Protein 1JDW (pdb70)

Structure (mmCIF, N/CA/C/O backbone):
data_1JDW
#
_entry.id   1JDW
#
_cell.length_a   83.600
_cell.length_b   83.600
_cell.length_c   200.400
_cell.angle_alpha   90.00
_cell.angle_beta   90.00
_cell.angle_gamma   90.00
#
_symmetry.space_group_name_H-M   'P 43 21 2'
#
loop_
_entity.id
_entity.type
_entity.pdbx_description
1 polymer 'L-ARGININE\:GLYCINE AMIDINOTRANSFERASE'
2 non-polymer BETA-MERCAPTOETHANOL
3 water water
#
loop_
_atom_site.group_PDB
_atom_site.id
_atom_site.type_symbol
_atom_site.label_atom_id
_atom_sit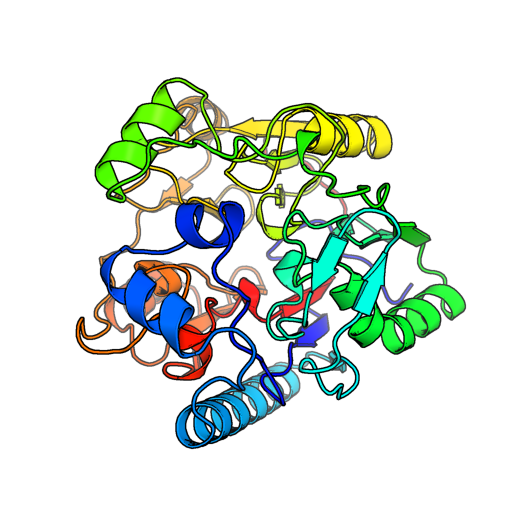e.label_alt_id
_atom_site.label_comp_id
_atom_site.label_asym_id
_atom_site.label_entity_id
_atom_site.label_seq_id
_atom_site.pdbx_PDB_ins_code
_atom_site.Cartn_x
_atom_site.Cartn_y
_atom_site.Cartn_z
_atom_site.occupancy
_atom_site.B_iso_or_equiv
_atom_site.auth_seq_id
_atom_site.auth_comp_id
_atom_site.auth_asym_id
_atom_site.auth_atom_id
_atom_site.pdbx_PDB_model_num
ATOM 1 N N . CYS A 1 64 ? 51.995 40.250 16.269 1.00 48.06 64 CYS A N 1
ATOM 2 C CA . CYS A 1 64 ? 52.372 41.479 15.517 1.00 43.41 64 CYS A CA 1
ATOM 3 C C . CYS A 1 64 ? 52.426 42.591 16.534 1.00 37.01 64 CYS A C 1
ATOM 4 O O . CYS A 1 64 ? 51.481 42.773 17.294 1.00 37.60 64 CYS A O 1
ATOM 7 N N . PRO A 1 65 ? 53.545 43.319 16.595 1.00 31.36 65 PRO A N 1
ATOM 8 C CA . PRO A 1 65 ? 53.650 44.417 17.558 1.00 27.58 65 PRO A CA 1
ATOM 9 C C . PRO A 1 65 ? 52.713 45.572 17.222 1.00 24.80 65 PRO A C 1
ATOM 10 O O . PRO A 1 65 ? 52.362 46.354 18.090 1.00 25.75 65 PRO A O 1
ATOM 14 N N . VAL A 1 66 ? 52.316 45.684 15.960 1.00 22.04 66 VAL A N 1
ATOM 15 C CA . VAL A 1 66 ? 51.442 46.764 15.527 1.00 18.07 66 VAL A CA 1
ATOM 16 C C . VAL A 1 66 ? 50.028 46.258 15.328 1.00 17.10 66 VAL A C 1
ATOM 17 O O . VAL A 1 66 ? 49.797 45.311 14.582 1.00 16.75 66 VAL A O 1
ATOM 22 N N . SER A 1 67 ? 49.085 46.897 16.000 1.00 16.31 67 SER A N 1
ATOM 23 C CA . SER A 1 67 ? 47.687 46.518 15.913 1.00 16.08 67 SER A CA 1
ATOM 24 C C . SER A 1 67 ? 46.843 47.521 16.684 1.00 19.37 67 SER A C 1
ATOM 25 O O . SER A 1 67 ? 46.755 47.452 17.912 1.00 19.70 67 SER A O 1
ATOM 30 N N . SER A 1 68 ? 46.214 48.445 15.975 1.00 15.90 68 SER A N 1
ATOM 31 C CA . SER A 1 68 ? 45.367 49.434 16.612 1.00 16.63 68 SER A CA 1
ATOM 32 C C . SER A 1 68 ? 44.275 49.798 15.625 1.00 16.94 68 SER A C 1
ATOM 33 O O . SER A 1 68 ? 44.575 50.194 14.513 1.00 18.62 68 SER A O 1
ATOM 38 N N . TYR A 1 69 ? 43.015 49.614 16.004 1.00 16.65 69 TYR A N 1
ATOM 39 C CA . TYR A 1 69 ? 41.904 49.927 15.110 1.00 16.52 69 TYR A CA 1
ATOM 40 C C . TYR A 1 69 ? 41.133 51.166 15.492 1.00 18.16 69 TYR A C 1
ATOM 41 O O . TYR A 1 69 ? 40.253 51.602 14.740 1.00 18.40 69 TYR A O 1
ATOM 52 N N . ASN A 1 70 ? 41.418 51.716 16.675 1.00 17.68 70 ASN A N 1
ATOM 53 C CA . ASN A 1 70 ? 40.687 52.885 17.150 1.00 17.34 70 ASN A CA 1
ATOM 54 C C . ASN A 1 70 ? 41.474 53.659 18.199 1.00 16.32 70 ASN A C 1
ATOM 55 O O . ASN A 1 70 ? 42.618 53.327 18.469 1.00 15.89 70 ASN A O 1
ATOM 63 N N . GLU A 1 71 ? 40.850 54.688 18.773 1.00 14.68 71 GLU A N 1
ATOM 64 C CA . GLU A 1 71 ? 41.486 55.562 19.762 1.00 16.13 71 GLU A CA 1
ATOM 65 C C . GLU A 1 71 ? 41.272 55.204 21.245 1.00 17.38 71 GLU A C 1
ATOM 66 O O . GLU A 1 71 ? 41.738 55.941 22.118 1.00 17.83 71 GLU A O 1
ATOM 73 N N . TRP A 1 72 ? 40.632 54.078 21.537 1.00 18.24 72 TRP A N 1
ATOM 74 C CA . TRP A 1 72 ? 40.291 53.777 22.925 1.00 18.42 72 TRP A CA 1
ATOM 75 C C . TRP A 1 72 ? 40.525 52.371 23.486 1.00 20.25 72 TRP A C 1
ATOM 76 O O . TRP A 1 72 ? 40.474 52.200 24.706 1.00 21.77 72 TRP A O 1
ATOM 89 N N . ASP A 1 73 ? 40.707 51.356 22.640 1.00 18.28 73 ASP A N 1
ATOM 90 C CA . ASP A 1 73 ? 40.923 50.002 23.166 1.00 19.37 73 ASP A CA 1
ATOM 91 C C . ASP A 1 73 ? 42.135 49.994 24.109 1.00 19.32 73 ASP A C 1
ATOM 92 O O . ASP A 1 73 ? 43.019 50.839 23.984 1.00 20.32 73 ASP A O 1
ATOM 98 N N . PRO A 1 74 ? 42.200 49.033 25.050 1.00 19.19 74 PRO A N 1
ATOM 99 C CA . PRO A 1 74 ? 43.326 48.971 25.994 1.00 18.02 74 PRO A CA 1
ATOM 100 C C . PRO A 1 74 ? 44.705 49.159 25.343 1.00 17.33 74 PRO A C 1
ATOM 101 O O . PRO A 1 74 ? 45.176 48.304 24.595 1.00 19.22 74 PRO A O 1
ATOM 105 N N . LEU A 1 75 ? 45.355 50.269 25.670 1.00 17.73 75 LEU A N 1
ATOM 106 C CA . LEU A 1 75 ? 46.659 50.631 25.122 1.00 17.35 75 LEU A CA 1
ATOM 107 C C . LEU A 1 75 ? 47.809 49.793 25.659 1.00 21.07 75 LEU A C 1
ATOM 108 O O . LEU A 1 75 ? 47.984 49.656 26.883 1.00 22.42 75 LEU A O 1
ATOM 114 N N . GLU A 1 76 ? 48.612 49.248 24.748 1.00 18.22 76 GLU A N 1
ATOM 115 C CA . GLU A 1 76 ? 49.753 48.430 25.136 1.00 19.06 76 GLU A CA 1
ATOM 116 C C . GLU A 1 76 ? 51.113 48.986 24.745 1.00 19.14 76 GLU A C 1
ATOM 117 O O . GLU A 1 76 ? 52.091 48.781 25.454 1.00 18.57 76 GLU A O 1
ATOM 124 N N . GLU A 1 77 ? 51.190 49.688 23.618 1.00 19.11 77 GLU A N 1
ATOM 125 C CA . GLU A 1 77 ? 52.458 50.256 23.177 1.00 16.47 77 GLU A CA 1
ATOM 126 C C . GLU A 1 77 ? 52.203 51.592 22.504 1.00 15.87 77 GLU A C 1
ATOM 127 O O . GLU A 1 77 ? 51.244 51.743 21.740 1.00 16.16 77 GLU A O 1
ATOM 134 N N . VAL A 1 78 ? 53.079 52.551 22.760 1.00 14.24 78 VAL A N 1
ATOM 135 C CA . VAL A 1 78 ? 52.893 53.872 22.219 1.00 14.92 78 VAL A CA 1
ATOM 136 C C . VAL A 1 78 ? 54.240 54.514 21.908 1.00 15.68 78 VAL A C 1
ATOM 137 O O . VAL A 1 78 ? 55.261 54.115 22.468 1.00 17.08 78 VAL A O 1
ATOM 142 N N . ILE A 1 79 ? 54.255 55.435 20.945 1.00 15.07 79 ILE A N 1
ATOM 143 C CA . ILE A 1 79 ? 55.449 56.192 20.612 1.00 13.27 79 ILE A CA 1
ATOM 144 C C . ILE A 1 79 ? 55.162 57.576 21.190 1.00 14.28 79 ILE A C 1
ATOM 145 O O . ILE A 1 79 ? 54.072 58.123 20.961 1.00 14.79 79 ILE A O 1
ATOM 151 N N . VAL A 1 80 ? 56.120 58.135 21.939 1.00 15.38 80 VAL A N 1
ATOM 152 C CA . VAL A 1 80 ? 55.994 59.477 22.541 1.00 13.03 80 VAL A CA 1
ATOM 153 C C . VAL A 1 80 ? 57.081 60.368 21.946 1.00 11.74 80 VAL A C 1
ATOM 154 O O . VAL A 1 80 ? 58.259 59.983 21.905 1.00 14.83 80 VAL A O 1
ATOM 159 N N . GLY A 1 81 ? 56.675 61.530 21.438 1.00 14.32 81 GLY A N 1
ATOM 160 C CA . GLY A 1 81 ? 57.610 62.451 20.813 1.00 14.26 81 GLY A CA 1
ATOM 161 C C . GLY A 1 81 ? 58.703 63.014 21.698 1.00 17.73 81 GLY A C 1
ATOM 162 O O . GLY A 1 81 ? 58.742 62.780 22.912 1.00 18.92 81 GLY A O 1
ATOM 164 N N . ARG A 1 82 ? 59.603 63.768 21.075 1.00 16.31 82 ARG A N 1
ATOM 165 C CA . ARG A 1 82 ? 60.721 64.402 21.763 1.00 18.24 82 ARG A CA 1
ATOM 166 C C . ARG A 1 82 ? 60.670 65.908 21.535 1.00 20.63 82 ARG A C 1
ATOM 167 O O . ARG A 1 82 ? 60.354 66.365 20.427 1.00 20.43 82 ARG A O 1
ATOM 181 N N . ALA A 1 83 ? 61.033 66.683 22.558 1.00 18.09 83 ALA A N 1
ATOM 182 C CA . ALA A 1 83 ? 61.071 68.129 22.441 1.00 16.40 83 ALA A CA 1
ATOM 183 C C . ALA A 1 83 ? 62.489 68.609 22.098 1.00 17.01 83 ALA A C 1
ATOM 184 O O . ALA A 1 83 ? 62.675 69.755 21.715 1.00 18.37 83 ALA A O 1
ATOM 187 N N . GLU A 1 84 ? 63.487 67.737 22.224 1.00 17.94 84 GLU A N 1
ATOM 188 C CA . GLU A 1 84 ? 64.879 68.121 21.950 1.00 20.73 84 GLU A CA 1
ATOM 189 C C . GLU A 1 84 ? 65.172 68.713 20.569 1.00 23.71 84 GLU A C 1
ATOM 190 O O . GLU A 1 84 ? 64.764 68.158 19.539 1.00 23.03 84 GLU A O 1
ATOM 197 N N . ASN A 1 85 ? 65.956 69.791 20.564 1.00 21.40 85 ASN A N 1
ATOM 198 C CA . ASN A 1 85 ? 66.379 70.473 19.340 1.00 22.16 85 ASN A CA 1
ATOM 199 C C . ASN A 1 85 ? 65.311 70.998 18.399 1.00 22.57 85 ASN A C 1
ATOM 200 O O . ASN A 1 85 ? 65.591 71.268 17.223 1.00 21.88 85 ASN A O 1
ATOM 208 N N . ALA A 1 86 ? 64.099 71.173 18.915 1.00 21.38 86 ALA A N 1
ATOM 209 C CA . ALA A 1 86 ? 63.002 71.705 18.116 1.00 22.43 86 ALA A CA 1
ATOM 210 C C . ALA A 1 86 ? 63.402 73.086 17.592 1.00 23.55 86 ALA A C 1
ATOM 211 O O . ALA A 1 86 ? 63.918 73.907 18.357 1.00 24.29 86 ALA A O 1
ATOM 214 N N . CYS A 1 87 ? 63.217 73.325 16.293 1.00 22.00 87 CYS A N 1
ATOM 215 C CA . CYS A 1 87 ? 63.549 74.614 15.682 1.00 22.23 87 CYS A CA 1
ATOM 216 C C . CYS A 1 87 ? 62.327 75.328 15.197 1.00 20.87 87 CYS A C 1
ATOM 217 O O . CYS A 1 87 ? 61.369 74.703 14.745 1.00 20.55 87 CYS A O 1
ATOM 221 N N . VAL A 1 88 ? 62.356 76.647 15.316 1.00 19.73 88 VAL A N 1
ATOM 222 C CA . VAL A 1 88 ? 61.266 77.477 14.844 1.00 22.22 88 VAL A CA 1
ATOM 223 C C . VAL A 1 88 ? 61.352 77.372 13.305 1.00 24.38 88 VAL A C 1
ATOM 224 O O . VAL A 1 88 ? 62.431 77.525 12.722 1.00 23.51 88 VAL A O 1
ATOM 229 N N . PRO A 1 89 ? 60.236 77.044 12.639 1.00 25.66 89 PRO A N 1
ATOM 230 C CA . PRO A 1 89 ? 60.260 76.929 11.172 1.00 26.48 89 PRO A CA 1
ATOM 231 C C . PRO A 1 89 ? 60.356 78.287 10.472 1.00 27.62 89 PRO A C 1
ATOM 232 O O . PRO A 1 89 ? 59.908 79.307 11.013 1.00 27.59 89 PRO A O 1
ATOM 236 N N . PRO A 1 90 ? 60.971 78.329 9.273 1.00 27.02 90 PRO A N 1
ATOM 237 C CA . PRO A 1 90 ? 61.049 79.624 8.598 1.00 26.55 90 PRO A CA 1
ATOM 238 C C . PRO A 1 90 ? 59.609 80.107 8.394 1.00 27.18 90 PRO A C 1
ATOM 239 O O . PRO A 1 90 ? 58.684 79.293 8.258 1.00 25.42 90 PRO A O 1
ATOM 243 N N . PHE A 1 91 ? 59.407 81.420 8.435 1.00 27.91 91 PHE A N 1
ATOM 244 C CA . PHE A 1 91 ? 58.073 81.970 8.271 1.00 29.20 91 PHE A CA 1
ATOM 245 C C . PHE A 1 91 ? 57.616 82.038 6.812 1.00 30.33 91 PHE A C 1
ATOM 246 O O . PHE A 1 91 ? 57.655 83.092 6.167 1.00 32.34 91 PHE A O 1
ATOM 255 N N . THR A 1 92 ? 57.191 80.895 6.293 1.00 29.25 92 THR A N 1
ATOM 256 C CA . THR A 1 92 ? 56.707 80.802 4.927 1.00 26.43 92 THR A CA 1
ATOM 257 C C . THR A 1 92 ? 55.179 80.832 4.947 1.00 24.81 92 THR A C 1
ATOM 258 O O . THR A 1 92 ? 54.567 80.710 6.014 1.00 25.17 92 THR A O 1
ATOM 264 N N . ILE A 1 93 ? 54.570 80.946 3.770 1.00 24.55 93 ILE A N 1
ATOM 265 C CA . ILE A 1 93 ? 53.115 81.027 3.631 1.00 24.72 93 ILE A CA 1
ATOM 266 C C . ILE A 1 93 ? 52.311 79.948 4.381 1.00 24.71 93 ILE A C 1
ATOM 267 O O . ILE A 1 93 ? 51.331 80.277 5.062 1.00 23.14 93 ILE A O 1
ATOM 273 N N . GLU A 1 94 ? 52.723 78.679 4.291 1.00 23.01 94 GLU A N 1
ATOM 274 C CA . GLU A 1 94 ? 51.988 77.612 4.983 1.00 23.62 94 GLU A CA 1
ATOM 275 C C . GLU A 1 94 ? 52.098 77.691 6.530 1.00 22.59 94 GLU A C 1
ATOM 276 O O . GLU A 1 94 ? 51.186 77.289 7.238 1.00 22.53 94 GLU A O 1
ATOM 283 N N . VAL A 1 95 ? 53.198 78.236 7.043 1.00 24.71 95 VAL A N 1
ATOM 284 C CA . VAL A 1 95 ? 53.365 78.400 8.487 1.00 24.23 95 VAL A CA 1
ATOM 285 C C . VAL A 1 95 ? 52.424 79.526 8.922 1.00 25.62 95 VAL A C 1
ATOM 286 O O . VAL A 1 95 ? 51.637 79.363 9.844 1.00 24.58 95 VAL A O 1
ATOM 291 N N . LYS A 1 96 ? 52.454 80.638 8.196 1.00 25.83 96 LYS A N 1
ATOM 292 C CA . LYS A 1 96 ? 51.582 81.766 8.493 1.00 28.21 96 LYS A CA 1
ATOM 293 C C . LYS A 1 96 ? 50.090 81.387 8.524 1.00 27.48 96 LYS A C 1
ATOM 294 O O . LYS A 1 96 ? 49.326 81.865 9.362 1.00 27.12 96 LYS A O 1
ATOM 304 N N . ALA A 1 97 ? 49.675 80.512 7.618 1.00 26.53 97 ALA A N 1
ATOM 305 C CA . ALA A 1 97 ? 48.283 80.090 7.562 1.00 26.02 97 ALA A CA 1
ATOM 306 C C . ALA A 1 97 ? 47.888 79.113 8.663 1.00 26.75 97 ALA A C 1
ATOM 307 O O . ALA A 1 97 ? 46.706 78.803 8.820 1.00 28.20 97 ALA A O 1
ATOM 310 N N . ASN A 1 98 ? 48.863 78.597 9.403 1.00 27.68 98 ASN A N 1
ATOM 311 C CA . ASN A 1 98 ? 48.566 77.637 10.462 1.00 30.01 98 ASN A CA 1
ATOM 312 C C . ASN A 1 98 ? 48.913 78.134 11.866 1.00 32.71 98 ASN A C 1
ATOM 313 O O . ASN A 1 98 ? 49.022 77.328 12.797 1.00 32.87 98 ASN A O 1
ATOM 321 N N . THR A 1 99 ? 49.077 79.449 12.018 1.00 34.23 99 THR A N 1
ATOM 322 C CA . THR A 1 99 ? 49.429 80.054 13.306 1.00 35.26 99 THR A CA 1
ATOM 323 C C . THR A 1 99 ? 48.684 81.377 13.578 1.00 38.59 99 THR A C 1
ATOM 324 O O . THR A 1 99 ? 48.307 82.097 12.636 1.00 38.13 99 THR A O 1
ATOM 330 N N . TYR A 1 100 ? 48.474 81.690 14.860 1.00 39.62 100 TYR A N 1
ATOM 331 C CA . TYR A 1 100 ? 47.813 82.935 15.255 1.00 40.47 100 TYR A CA 1
ATOM 332 C C . TYR A 1 100 ? 48.740 84.126 15.055 1.00 39.12 100 TYR A C 1
ATOM 333 O O . TYR A 1 100 ? 49.919 84.064 15.393 1.00 37.22 100 TYR A O 1
ATOM 344 N N . GLU A 1 101 ? 48.176 85.221 14.552 1.00 39.08 101 GLU A N 1
ATOM 345 C CA . GLU A 1 101 ? 48.909 86.458 14.265 1.00 41.41 101 GLU A CA 1
ATOM 346 C C . GLU A 1 101 ? 49.785 86.944 15.406 1.00 40.08 101 GLU A C 1
ATOM 347 O O . GLU A 1 101 ? 50.824 87.560 15.186 1.00 40.17 101 GLU A O 1
ATOM 354 N N . LYS A 1 102 ? 49.338 86.696 16.626 1.00 40.19 102 LYS A N 1
ATOM 355 C CA . LYS A 1 102 ? 50.076 87.100 17.813 1.00 40.87 102 LYS A CA 1
ATOM 356 C C . LYS A 1 102 ? 51.517 86.590 17.737 1.00 39.22 102 LYS A C 1
ATOM 357 O O . LYS A 1 102 ? 52.451 87.252 18.201 1.00 38.92 102 LYS A O 1
ATOM 367 N N . TYR A 1 103 ? 51.694 85.437 17.096 1.00 37.32 103 TYR A N 1
ATOM 368 C CA . TYR A 1 103 ? 53.015 84.826 16.991 1.00 36.44 103 TYR A CA 1
ATOM 369 C C . TYR A 1 103 ? 53.759 85.024 15.689 1.00 35.09 103 TYR A C 1
ATOM 370 O O . TYR A 1 103 ? 54.927 84.646 15.600 1.00 35.82 103 TYR A O 1
ATOM 381 N N . TRP A 1 104 ? 53.117 85.631 14.695 1.00 34.22 104 TRP A N 1
ATOM 382 C CA . TRP A 1 104 ? 53.770 85.844 13.407 1.00 34.43 104 TRP A CA 1
ATOM 383 C C . TRP A 1 104 ? 55.116 86.556 13.537 1.00 35.47 104 TRP A C 1
ATOM 384 O O . TRP A 1 104 ? 56.093 86.156 12.903 1.00 37.28 104 TRP A O 1
ATOM 397 N N . PRO A 1 105 ? 55.208 87.593 14.386 1.00 37.12 105 PRO A N 1
ATOM 398 C CA . PRO A 1 105 ? 56.515 88.248 14.503 1.00 37.18 105 PRO A CA 1
ATOM 399 C C . PRO A 1 105 ? 57.583 87.356 15.158 1.00 36.71 105 PRO A C 1
ATOM 400 O O . PRO A 1 105 ? 58.779 87.504 14.885 1.00 35.76 105 PRO A O 1
ATOM 404 N N . PHE A 1 106 ? 57.153 86.414 15.996 1.00 36.53 106 PHE A N 1
ATOM 405 C CA . PHE A 1 106 ? 58.083 85.485 16.651 1.00 35.64 106 PHE A CA 1
ATOM 406 C C . PHE A 1 106 ? 58.712 84.589 15.586 1.00 33.58 106 PHE A C 1
ATOM 407 O O . PHE A 1 106 ? 59.911 84.327 15.601 1.00 33.07 106 PHE A O 1
ATOM 416 N N . TYR A 1 107 ? 57.880 84.112 14.670 1.00 32.22 107 TYR A N 1
ATOM 417 C CA . TYR A 1 107 ? 58.348 83.245 13.607 1.00 32.32 107 TYR A CA 1
ATOM 418 C C . TYR A 1 107 ? 59.233 84.039 12.683 1.00 32.79 107 TYR A C 1
ATOM 419 O O . TYR A 1 107 ? 60.292 83.566 12.268 1.00 31.31 107 TYR A O 1
ATOM 430 N N . GLN A 1 108 ? 58.817 85.275 12.425 1.00 36.51 108 GLN A N 1
ATOM 431 C CA . GLN A 1 108 ? 59.555 86.196 11.563 1.00 42.01 108 GLN A CA 1
ATOM 432 C C . GLN A 1 108 ? 60.967 86.416 12.084 1.00 43.88 108 GLN A C 1
ATOM 433 O O . GLN A 1 108 ? 61.927 86.453 11.311 1.00 45.19 108 GLN A O 1
ATOM 442 N N . LYS A 1 109 ? 61.094 86.527 13.400 1.00 43.89 109 LYS A N 1
ATOM 443 C CA . LYS A 1 109 ? 62.389 86.768 14.005 1.00 44.95 109 LYS A CA 1
ATOM 444 C C . LYS A 1 109 ? 63.187 85.521 14.347 1.00 41.84 109 LYS A C 1
ATOM 445 O O . LYS A 1 109 ? 64.384 85.448 14.065 1.00 41.32 109 LYS A O 1
ATOM 455 N N . GLN A 1 110 ? 62.528 84.553 14.971 1.00 38.30 110 GLN A N 1
ATOM 456 C CA . GLN A 1 110 ? 63.183 83.328 15.400 1.00 36.55 110 GLN A CA 1
ATOM 457 C C . GLN A 1 110 ? 63.306 82.212 14.371 1.00 34.19 110 GLN A C 1
ATOM 458 O O . GLN A 1 110 ? 63.937 81.188 14.653 1.00 32.44 110 GLN A O 1
ATOM 467 N N . GLY A 1 111 ? 62.739 82.416 13.184 1.00 31.74 111 GLY A N 1
ATOM 468 C CA . GLY A 1 111 ? 62.794 81.400 12.146 1.00 29.12 111 GLY A CA 1
ATOM 469 C C . GLY A 1 111 ? 64.167 80.794 11.940 1.00 27.47 111 GLY A C 1
ATOM 470 O O . GLY A 1 111 ? 65.143 81.515 11.758 1.00 29.72 111 GLY A O 1
ATOM 472 N N . GLY A 1 112 ? 64.259 79.474 12.016 1.00 26.20 112 GLY A N 1
ATOM 473 C CA . GLY A 1 112 ? 65.538 78.820 11.825 1.00 27.39 112 GLY A CA 1
ATOM 474 C C . GLY A 1 112 ? 66.354 78.627 13.090 1.00 30.38 112 GLY A C 1
ATOM 475 O O . GLY A 1 112 ? 67.360 77.916 13.064 1.00 31.05 112 GLY A O 1
ATOM 477 N N . HIS A 1 113 ? 65.953 79.259 14.191 1.00 31.01 113 HIS A N 1
ATOM 478 C CA . HIS A 1 113 ? 66.670 79.118 15.464 1.00 32.09 113 HIS A CA 1
ATOM 479 C C . HIS A 1 113 ? 65.917 78.118 16.319 1.00 28.23 113 HIS A C 1
ATOM 480 O O . HIS A 1 113 ? 64.765 77.812 16.028 1.00 28.27 113 HIS A O 1
ATOM 490 N N . TYR A 1 114 ? 66.541 77.657 17.400 1.00 26.12 114 TYR A N 1
ATOM 491 C CA . TYR A 1 114 ? 65.886 76.722 18.318 1.00 24.89 114 TYR A CA 1
ATOM 492 C C . TYR A 1 114 ? 64.807 77.447 19.093 1.00 24.05 114 TYR A C 1
ATOM 493 O O . TYR A 1 114 ? 64.920 78.652 19.324 1.00 24.75 114 TYR A O 1
ATOM 504 N N . PHE A 1 115 ? 63.748 76.728 19.460 1.00 23.31 115 PHE A N 1
ATOM 505 C CA . PHE A 1 115 ? 62.704 77.317 20.289 1.00 24.88 115 PHE A CA 1
ATOM 506 C C . PHE A 1 115 ? 63.447 77.653 21.600 1.00 25.93 115 PHE A C 1
ATOM 507 O O . PHE A 1 115 ? 64.495 77.059 21.893 1.00 24.62 115 PHE A O 1
ATOM 516 N N . PRO A 1 116 ? 62.928 78.602 22.398 1.00 27.37 116 PRO A N 1
ATOM 517 C CA . PRO A 1 116 ? 63.582 78.987 23.658 1.00 28.45 116 PRO A CA 1
ATOM 518 C C . PRO A 1 116 ? 64.080 77.776 24.451 1.00 28.91 116 PRO A C 1
ATOM 519 O O . PRO A 1 116 ? 63.286 76.955 24.917 1.00 29.22 116 PRO A O 1
ATOM 523 N N . LYS A 1 117 ? 65.393 77.669 24.622 1.00 30.57 117 LYS A N 1
ATOM 524 C CA . LYS A 1 117 ? 65.949 76.515 25.324 1.00 33.64 117 LYS A CA 1
ATOM 525 C C . LYS A 1 117 ? 65.509 76.274 26.765 1.00 32.71 117 LYS A C 1
ATOM 526 O O . LYS A 1 117 ? 65.399 75.120 27.191 1.00 29.89 117 LYS A O 1
ATOM 536 N N . ASP A 1 118 ? 65.204 77.348 27.491 1.00 32.52 118 ASP A N 1
ATOM 537 C CA . ASP A 1 118 ? 64.730 77.224 28.871 1.00 34.55 118 ASP A CA 1
ATOM 538 C C . ASP A 1 118 ? 63.336 76.593 28.837 1.00 31.25 118 ASP A C 1
ATOM 539 O O . ASP A 1 118 ? 62.993 75.754 29.665 1.00 30.45 118 ASP A O 1
ATOM 545 N N . HIS A 1 119 ? 62.554 76.960 27.831 1.00 28.47 119 HIS A N 1
ATOM 546 C CA . HIS A 1 119 ? 61.220 76.408 27.689 1.00 27.52 119 HIS A CA 1
ATOM 547 C C . HIS A 1 119 ? 61.304 74.935 27.292 1.00 26.09 119 HIS A C 1
ATOM 548 O O . HIS A 1 119 ? 60.555 74.107 27.811 1.00 26.37 119 HIS A O 1
ATOM 558 N N . LEU A 1 120 ? 62.221 74.604 26.380 1.00 25.48 120 LEU A N 1
ATOM 559 C CA . LEU A 1 120 ? 62.379 73.223 25.919 1.00 23.52 120 LEU A CA 1
ATOM 560 C C . LEU A 1 120 ? 62.767 72.297 27.039 1.00 20.88 120 LEU A C 1
ATOM 561 O O . LEU A 1 120 ? 62.305 71.172 27.116 1.00 21.52 120 LEU A O 1
ATOM 567 N N . LYS A 1 121 ? 63.616 72.787 27.921 1.00 21.53 121 LYS A N 1
ATOM 568 C CA . LYS A 1 121 ? 64.081 71.999 29.051 1.00 23.40 121 LYS A CA 1
ATOM 569 C C . LYS A 1 121 ? 62.910 71.581 29.947 1.00 20.77 121 LYS A C 1
ATOM 570 O O . LYS A 1 121 ? 62.855 70.447 30.423 1.00 19.77 121 LYS A O 1
ATOM 580 N N . LYS A 1 122 ? 61.968 72.497 30.157 1.00 19.80 122 LYS A N 1
ATOM 581 C CA . LYS A 1 122 ? 60.789 72.219 30.971 1.00 20.30 122 LYS A CA 1
ATOM 582 C C . LYS A 1 122 ? 59.895 71.177 30.288 1.00 21.46 122 LYS A C 1
ATOM 583 O O . LYS A 1 122 ? 59.377 70.253 30.940 1.00 20.96 122 LYS A O 1
ATOM 593 N N . ALA A 1 123 ? 59.719 71.326 28.972 1.00 21.50 123 ALA A N 1
ATOM 594 C CA . ALA A 1 123 ? 58.920 70.387 28.176 1.00 17.71 123 ALA A CA 1
ATOM 595 C C . ALA A 1 123 ? 59.552 68.999 28.252 1.00 15.25 123 ALA A C 1
ATOM 596 O O . ALA A 1 123 ? 58.856 68.008 28.472 1.00 18.38 123 ALA A O 1
ATOM 599 N N . VAL A 1 124 ? 60.877 68.925 28.125 1.00 16.09 124 VAL A N 1
ATOM 600 C CA . VAL A 1 124 ? 61.592 67.648 28.218 1.00 15.97 124 VAL A CA 1
ATOM 601 C C . VAL A 1 124 ? 61.244 66.964 29.542 1.00 16.62 124 VAL A C 1
ATOM 602 O O . VAL A 1 124 ? 60.894 65.779 29.579 1.00 16.87 124 VAL A O 1
ATOM 607 N N . ALA A 1 125 ? 61.329 67.719 30.632 1.00 17.93 125 ALA A N 1
ATOM 608 C CA . ALA A 1 125 ? 61.025 67.178 31.956 1.00 16.64 125 ALA A CA 1
ATOM 609 C C . ALA A 1 125 ? 59.576 66.671 32.052 1.00 15.80 125 ALA A C 1
ATOM 610 O O . ALA A 1 125 ? 59.334 65.571 32.571 1.00 15.23 125 ALA A O 1
ATOM 613 N N . GLU A 1 126 ? 58.621 67.460 31.551 1.00 16.73 126 GLU A N 1
ATOM 614 C CA . GLU A 1 126 ? 57.202 67.076 31.576 1.00 17.01 126 GLU A CA 1
ATOM 615 C C . GLU A 1 126 ? 56.929 65.797 30.803 1.00 17.56 126 GLU A C 1
ATOM 616 O O . GLU A 1 126 ? 56.203 64.899 31.277 1.00 16.55 126 GLU A O 1
ATOM 623 N N . ILE A 1 127 ? 57.540 65.687 29.624 1.00 18.35 127 ILE A N 1
ATOM 624 C CA . ILE A 1 127 ? 57.368 64.493 28.790 1.00 16.96 127 ILE A CA 1
ATOM 625 C C . ILE A 1 127 ? 58.024 63.249 29.408 1.00 13.78 127 ILE A C 1
ATOM 626 O O . ILE A 1 127 ? 57.466 62.150 29.346 1.00 13.53 127 ILE A O 1
ATOM 632 N N . GLU A 1 128 ? 59.179 63.409 30.055 1.00 16.99 128 GLU A N 1
ATOM 633 C CA . GLU A 1 128 ? 59.815 62.250 30.702 1.00 17.53 128 GLU A CA 1
ATOM 634 C C . GLU A 1 128 ? 58.895 61.699 31.796 1.00 17.36 128 GLU A C 1
ATOM 635 O O . GLU A 1 128 ? 58.780 60.484 31.971 1.00 17.80 128 GLU A O 1
ATOM 642 N N . GLU A 1 129 ? 58.232 62.600 32.522 1.00 19.53 129 GLU A N 1
ATOM 643 C CA . GLU A 1 129 ? 57.303 62.202 33.581 1.00 18.82 129 GLU A CA 1
ATOM 644 C C . GLU A 1 129 ? 56.085 61.503 32.976 1.00 19.10 129 GLU A C 1
ATOM 645 O O . GLU A 1 129 ? 55.602 60.502 33.508 1.00 18.46 129 GLU A O 1
ATOM 652 N N . MET A 1 130 ? 55.588 62.039 31.861 1.00 19.31 130 MET A N 1
ATOM 653 C CA . MET A 1 130 ? 54.459 61.423 31.158 1.00 17.11 130 MET A CA 1
ATOM 654 C C . MET A 1 130 ? 54.838 59.990 30.790 1.00 15.49 130 MET A C 1
ATOM 655 O O . MET A 1 130 ? 54.045 59.071 30.962 1.00 17.02 130 MET A O 1
ATOM 661 N N . CYS A 1 131 ? 56.064 59.788 30.307 1.00 16.50 131 CYS A N 1
ATOM 662 C CA . CYS A 1 131 ? 56.506 58.440 29.951 1.00 17.42 131 CYS A CA 1
ATOM 663 C C . CYS A 1 131 ? 56.572 57.526 31.174 1.00 18.61 131 CYS A C 1
ATOM 664 O O . CYS A 1 131 ? 56.205 56.352 31.099 1.00 16.58 131 CYS A O 1
ATOM 668 N N . ASN A 1 132 ? 57.051 58.055 32.301 1.00 20.68 132 ASN A N 1
ATOM 669 C CA . ASN A 1 132 ? 57.103 57.258 33.535 1.00 20.38 132 ASN A CA 1
ATOM 670 C C . ASN A 1 132 ? 55.684 56.792 33.890 1.00 17.82 132 ASN A C 1
ATOM 671 O O . ASN A 1 132 ? 55.449 55.610 34.156 1.00 20.42 132 ASN A O 1
ATOM 679 N N . ILE A 1 133 ? 54.726 57.713 33.833 1.00 17.98 133 ILE A N 1
ATOM 680 C CA . ILE A 1 133 ? 53.337 57.389 34.134 1.00 18.33 133 ILE A CA 1
ATOM 681 C C . ILE A 1 133 ? 52.791 56.328 33.180 1.00 20.37 133 ILE A C 1
ATOM 682 O O . ILE A 1 133 ? 52.151 55.369 33.614 1.00 19.30 133 ILE A O 1
ATOM 688 N N . LEU A 1 134 ? 53.091 56.463 31.888 1.00 20.47 134 LEU A N 1
ATOM 689 C CA . LEU A 1 134 ? 52.637 55.485 30.907 1.00 19.00 134 LEU A CA 1
ATOM 690 C C . LEU A 1 134 ? 53.182 54.116 31.257 1.00 18.82 134 LEU A C 1
ATOM 691 O O . LEU A 1 134 ? 52.470 53.112 31.212 1.00 19.24 134 LEU A O 1
ATOM 697 N N . LYS A 1 135 ? 54.448 54.074 31.630 1.00 21.61 135 LYS A N 1
ATOM 698 C CA . LYS A 1 135 ? 55.068 52.809 31.999 1.00 26.89 135 LYS A CA 1
ATOM 699 C C . LYS A 1 135 ? 54.384 52.244 33.229 1.00 26.99 135 LYS A C 1
ATOM 700 O O . LYS A 1 135 ? 54.116 51.051 33.299 1.00 27.38 135 LYS A O 1
ATOM 710 N N . THR A 1 136 ? 54.016 53.118 34.156 1.00 27.55 136 THR A N 1
ATOM 711 C CA . THR A 1 136 ? 53.309 52.695 35.365 1.00 29.52 136 THR A CA 1
ATOM 712 C C . THR A 1 136 ? 51.938 52.131 35.007 1.00 29.14 136 THR A C 1
ATOM 713 O O . THR A 1 136 ? 51.459 51.192 35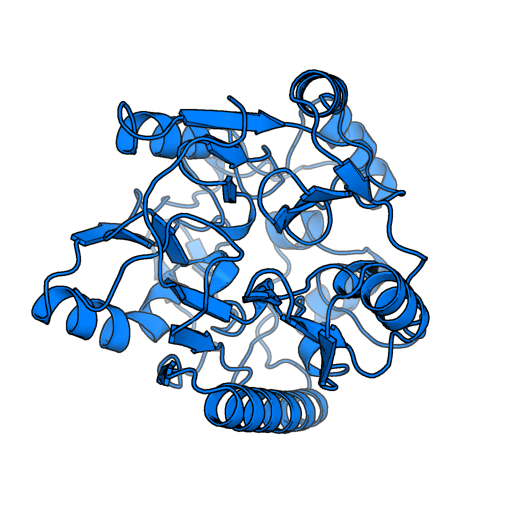.639 1.00 30.65 136 THR A O 1
ATOM 719 N N . GLU A 1 137 ? 51.307 52.704 33.989 1.00 27.82 137 GLU A N 1
ATOM 720 C CA . GLU A 1 137 ? 50.007 52.237 33.549 1.00 26.42 137 GLU A CA 1
ATOM 721 C C . GLU A 1 137 ? 50.099 51.011 32.643 1.00 27.37 137 GLU A C 1
ATOM 722 O O . GLU A 1 137 ? 49.117 50.652 31.999 1.00 28.66 137 GLU A O 1
ATOM 729 N N . GLY A 1 138 ? 51.274 50.381 32.594 1.00 27.21 138 GLY A N 1
ATOM 730 C CA . GLY A 1 138 ? 51.480 49.181 31.785 1.00 29.43 138 GLY A CA 1
ATOM 731 C C . GLY A 1 138 ? 51.683 49.332 30.274 1.00 27.58 138 GLY A C 1
ATOM 732 O O . GLY A 1 138 ? 51.517 48.370 29.520 1.00 27.99 138 GLY A O 1
ATOM 734 N N . VAL A 1 139 ? 52.092 50.516 29.838 1.00 25.67 139 VAL A N 1
ATOM 735 C CA . VAL A 1 139 ? 52.289 50.777 28.426 1.00 22.21 139 VAL A CA 1
ATOM 736 C C . VAL A 1 139 ? 53.766 50.800 28.060 1.00 22.64 139 VAL A C 1
ATOM 737 O O . VAL A 1 139 ? 54.564 51.427 28.760 1.00 22.94 139 VAL A O 1
ATOM 742 N N . THR A 1 140 ? 54.127 50.105 26.978 1.00 20.55 140 THR A N 1
ATOM 743 C CA . THR A 1 140 ? 55.504 50.091 26.480 1.00 19.74 140 THR A CA 1
ATOM 744 C C . THR A 1 140 ? 55.703 51.410 25.731 1.00 19.12 140 THR A C 1
ATOM 745 O O . THR A 1 140 ? 54.900 51.759 24.873 1.00 19.38 140 THR A O 1
ATOM 751 N N . VAL A 1 141 ? 56.762 52.141 26.046 1.00 17.94 141 VAL A N 1
ATOM 752 C CA . VAL A 1 141 ? 57.011 53.420 25.396 1.00 17.98 141 VAL A CA 1
ATOM 753 C C . VAL A 1 141 ? 58.240 53.385 24.474 1.00 18.72 141 VAL A C 1
ATOM 754 O O . VAL A 1 141 ? 59.287 52.883 24.868 1.00 19.37 141 VAL A O 1
ATOM 759 N N . ARG A 1 142 ? 58.101 53.880 23.241 1.00 17.94 142 ARG A N 1
ATOM 760 C CA . ARG A 1 142 ? 59.231 53.959 22.309 1.00 17.90 142 ARG A CA 1
ATOM 761 C C . ARG A 1 142 ? 59.383 55.449 22.063 1.00 16.73 142 ARG A C 1
ATOM 762 O O . ARG A 1 142 ? 58.398 56.180 22.122 1.00 17.35 142 ARG A O 1
ATOM 776 N N . ARG A 1 143 ? 60.597 55.915 21.796 1.00 15.69 143 ARG A N 1
ATOM 777 C CA . ARG A 1 143 ? 60.814 57.337 21.541 1.00 15.59 143 ARG A CA 1
ATOM 778 C C . ARG A 1 143 ? 61.591 57.484 20.232 1.00 16.21 143 ARG A C 1
ATOM 779 O O . ARG A 1 143 ? 62.387 56.607 19.876 1.00 16.45 143 ARG A O 1
ATOM 793 N N . PRO A 1 144 ? 61.369 58.585 19.498 1.00 15.92 144 PRO A N 1
ATOM 794 C CA . PRO A 1 144 ? 62.110 58.771 18.247 1.00 17.82 144 PRO A CA 1
ATOM 795 C C . PRO A 1 144 ? 63.581 59.027 18.561 1.00 20.00 144 PRO A C 1
ATOM 796 O O . PRO A 1 144 ? 63.951 59.258 19.722 1.00 19.09 144 PRO A O 1
ATOM 800 N N . ASP A 1 145 ? 64.425 58.965 17.540 1.00 18.34 145 ASP A N 1
ATOM 801 C CA . ASP A 1 145 ? 65.848 59.206 17.723 1.00 18.80 145 ASP A CA 1
ATOM 802 C C . ASP A 1 145 ? 66.080 60.689 17.870 1.00 18.53 145 ASP A C 1
ATOM 803 O O . ASP A 1 145 ? 65.367 61.489 17.268 1.00 19.39 145 ASP A O 1
ATOM 809 N N . PRO A 1 146 ? 67.061 61.083 18.697 1.00 22.03 146 PRO A N 1
ATOM 810 C CA . PRO A 1 146 ? 67.419 62.488 18.936 1.00 24.74 146 PRO A CA 1
ATOM 811 C C . PRO A 1 146 ? 68.090 62.983 17.649 1.00 25.00 146 PRO A C 1
ATOM 812 O O . PRO A 1 146 ? 69.038 62.360 17.156 1.00 26.70 146 PRO A O 1
ATOM 816 N N . ILE A 1 147 ? 67.639 64.119 17.141 1.00 24.08 147 ILE A N 1
ATOM 817 C CA . ILE A 1 147 ? 68.164 64.653 15.893 1.00 23.75 147 ILE A CA 1
ATOM 818 C C . ILE A 1 147 ? 68.238 66.163 15.989 1.00 21.85 147 ILE A C 1
ATOM 819 O O . ILE A 1 147 ? 67.398 66.772 16.646 1.00 22.59 147 ILE A O 1
ATOM 825 N N . ASP A 1 148 ? 69.259 66.767 15.383 1.00 20.44 148 ASP A N 1
ATOM 826 C CA . ASP A 1 148 ? 69.352 68.221 15.365 1.00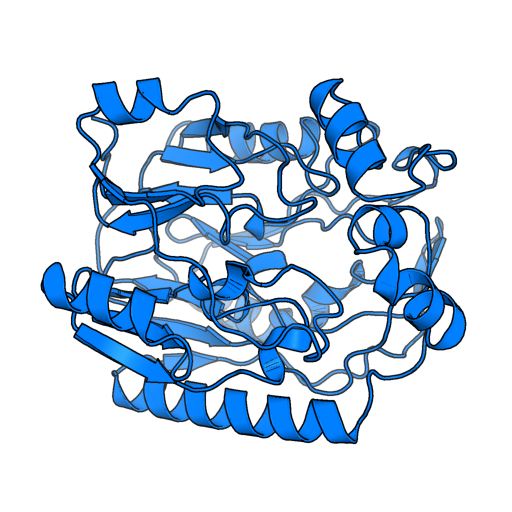 21.17 148 ASP A CA 1
ATOM 827 C C . ASP A 1 148 ? 68.490 68.728 14.196 1.00 22.62 148 ASP A C 1
ATOM 828 O O . ASP A 1 148 ? 68.853 68.587 13.027 1.00 24.10 148 ASP A O 1
ATOM 834 N N . TRP A 1 149 ? 67.374 69.365 14.520 1.00 21.15 149 TRP A N 1
ATOM 835 C CA . TRP A 1 149 ? 66.458 69.865 13.507 1.00 18.59 149 TRP A CA 1
ATOM 836 C C . TRP A 1 149 ? 66.889 71.137 12.821 1.00 19.74 149 TRP A C 1
ATOM 837 O O . TRP A 1 149 ? 66.221 71.586 11.878 1.00 21.10 149 TRP A O 1
ATOM 850 N N . SER A 1 150 ? 68.011 71.710 13.254 1.00 18.24 150 SER A N 1
ATOM 851 C CA . SER A 1 150 ? 68.476 72.955 12.662 1.00 18.99 150 SER A CA 1
ATOM 852 C C . SER A 1 150 ? 69.175 72.775 11.304 1.00 20.82 150 SER A C 1
ATOM 853 O O . SER A 1 150 ? 69.388 73.754 10.596 1.00 21.40 150 SER A O 1
ATOM 858 N N . LEU A 1 151 ? 69.546 71.540 10.965 1.00 21.41 151 LEU A N 1
ATOM 859 C CA . LEU A 1 151 ? 70.211 71.241 9.701 1.00 23.10 151 LEU A CA 1
ATOM 860 C C . LEU A 1 151 ? 69.389 71.757 8.531 1.00 23.42 151 LEU A C 1
ATOM 861 O O . LEU A 1 151 ? 68.171 71.564 8.482 1.00 22.50 151 LEU A O 1
ATOM 867 N N . LYS A 1 152 ? 70.067 72.422 7.603 1.00 23.36 152 LYS A N 1
ATOM 868 C CA . LYS A 1 152 ? 69.428 72.975 6.424 1.00 24.93 152 LYS A CA 1
ATOM 869 C C . LYS A 1 152 ? 69.567 71.977 5.288 1.00 23.90 152 LYS A C 1
ATOM 870 O O . LYS A 1 152 ? 70.663 71.519 4.988 1.00 26.74 152 LYS A O 1
ATOM 880 N N . TYR A 1 153 ? 68.442 71.571 4.722 1.00 22.15 153 TYR A N 1
ATOM 881 C CA . TYR A 1 153 ? 68.452 70.627 3.615 1.00 19.20 153 TYR A CA 1
ATOM 882 C C . TYR A 1 153 ? 67.951 71.322 2.357 1.00 19.17 153 TYR A C 1
ATOM 883 O O . TYR A 1 153 ? 67.300 72.373 2.417 1.00 18.40 153 TYR A O 1
ATOM 894 N N . LYS A 1 154 ? 68.185 70.682 1.222 1.00 18.70 154 LYS A N 1
ATOM 895 C CA . LYS A 1 154 ? 67.808 71.264 -0.046 1.00 20.46 154 LYS A CA 1
ATOM 896 C C . LYS A 1 154 ? 67.332 70.210 -1.029 1.00 18.75 154 LYS A C 1
ATOM 897 O O . LYS A 1 154 ? 68.065 69.274 -1.338 1.00 20.33 154 LYS A O 1
ATOM 907 N N . THR A 1 155 ? 66.086 70.309 -1.461 1.00 17.96 155 THR A N 1
ATOM 908 C CA . THR A 1 155 ? 65.590 69.375 -2.461 1.00 18.93 155 THR A CA 1
ATOM 909 C C . THR A 1 155 ? 65.659 70.151 -3.784 1.00 20.41 155 THR A C 1
ATOM 910 O O . THR A 1 155 ? 66.027 71.329 -3.806 1.00 18.58 155 THR A O 1
ATOM 916 N N . PRO A 1 156 ? 65.350 69.495 -4.912 1.00 20.80 156 PRO A N 1
ATOM 917 C CA . PRO A 1 156 ? 65.420 70.268 -6.152 1.00 21.02 156 PRO A CA 1
ATOM 918 C C . PRO A 1 156 ? 64.315 71.319 -6.206 1.00 21.66 156 PRO A C 1
ATOM 919 O O . PRO A 1 156 ? 64.316 72.159 -7.096 1.00 24.09 156 PRO A O 1
ATOM 923 N N . ASP A 1 157 ? 63.382 71.289 -5.257 1.00 20.20 157 ASP A N 1
ATOM 924 C CA . ASP A 1 157 ? 62.274 72.239 -5.266 1.00 20.29 157 ASP A CA 1
ATOM 925 C C . ASP A 1 157 ? 62.318 73.369 -4.242 1.00 21.19 157 ASP A C 1
ATOM 926 O O . ASP A 1 157 ? 61.653 74.394 -4.424 1.00 21.41 157 ASP A O 1
ATOM 932 N N . PHE A 1 158 ? 63.060 73.174 -3.154 1.00 20.10 158 PHE A N 1
ATOM 933 C CA . PHE A 1 158 ? 63.128 74.178 -2.098 1.00 19.21 158 PHE A CA 1
ATOM 934 C C . PHE A 1 158 ? 64.230 73.835 -1.117 1.00 19.96 158 PHE A C 1
ATOM 935 O O . PHE A 1 158 ? 64.767 72.718 -1.098 1.00 19.59 158 PHE A O 1
ATOM 944 N N . GLU A 1 159 ? 64.489 74.784 -0.237 1.00 21.01 159 GLU A N 1
ATOM 945 C CA . GLU A 1 159 ? 65.495 74.639 0.792 1.00 23.45 159 GLU A CA 1
ATOM 946 C C . GLU A 1 159 ? 64.830 75.019 2.119 1.00 21.11 159 GLU A C 1
ATOM 947 O O . GLU A 1 159 ? 64.016 75.945 2.153 1.00 19.85 159 GLU A O 1
ATOM 954 N N . SER A 1 160 ? 65.178 74.333 3.204 1.00 21.56 160 SER A N 1
ATOM 955 C CA . SER A 1 160 ? 64.579 74.634 4.515 1.00 20.69 160 SER A CA 1
ATOM 956 C C . SER A 1 160 ? 65.332 73.996 5.662 1.00 20.26 160 SER A C 1
ATOM 957 O O . SER A 1 160 ? 66.185 73.134 5.444 1.00 17.92 160 SER A O 1
ATOM 962 N N . THR A 1 161 ? 65.052 74.482 6.873 1.00 19.23 161 THR A N 1
ATOM 963 C CA . THR A 1 161 ? 65.603 73.907 8.098 1.00 19.58 161 THR A CA 1
ATOM 964 C C . THR A 1 161 ? 64.387 73.117 8.642 1.00 19.76 161 THR A C 1
ATOM 965 O O . THR A 1 161 ? 63.262 73.301 8.137 1.00 20.97 161 THR A O 1
ATOM 971 N N . GLY A 1 162 ? 64.608 72.216 9.602 1.00 18.82 162 GLY A N 1
ATOM 972 C CA . GLY A 1 162 ? 63.532 71.388 10.119 1.00 16.95 162 GLY A CA 1
ATOM 973 C C . GLY A 1 162 ? 62.718 71.932 11.282 1.00 18.52 162 GLY A C 1
ATOM 974 O O . GLY A 1 162 ? 62.896 73.072 11.701 1.00 18.73 162 GLY A O 1
ATOM 976 N N . LEU A 1 163 ? 61.813 71.102 11.791 1.00 17.86 163 LEU A N 1
ATOM 977 C CA . LEU A 1 163 ? 60.947 71.481 12.894 1.00 17.59 163 LEU A CA 1
ATOM 978 C C . LEU A 1 163 ? 61.279 70.679 14.157 1.00 15.43 163 LEU A C 1
ATOM 979 O O . LEU A 1 163 ? 62.061 71.143 14.970 1.00 19.11 163 LEU A O 1
ATOM 985 N N . TYR A 1 164 ? 60.746 69.464 14.295 1.00 15.90 164 TYR A N 1
ATOM 986 C CA . TYR A 1 164 ? 60.983 68.620 15.484 1.00 15.54 164 TYR A CA 1
ATOM 987 C C . TYR A 1 164 ? 60.360 67.256 15.292 1.00 18.52 164 TYR A C 1
ATOM 988 O O . TYR A 1 164 ? 59.844 66.952 14.213 1.00 18.86 164 TYR A O 1
ATOM 999 N N . SER A 1 165 ? 60.425 66.419 16.317 1.00 16.10 165 SER A N 1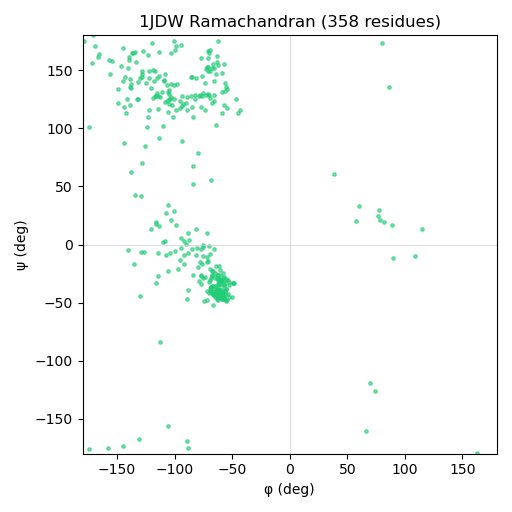
ATOM 1000 C CA . SER A 1 165 ? 59.765 65.128 16.251 1.00 16.59 165 SER A CA 1
ATOM 1001 C C . SER A 1 165 ? 58.944 65.043 17.542 1.00 16.46 165 SER A C 1
ATOM 1002 O O . SER A 1 165 ? 58.890 64.009 18.208 1.00 18.36 165 SER A O 1
ATOM 1007 N N . ALA A 1 166 ? 58.315 66.160 17.889 1.00 15.90 166 ALA A N 1
ATOM 1008 C CA . ALA A 1 166 ? 57.498 66.267 19.093 1.00 15.34 166 ALA A CA 1
ATOM 1009 C C . ALA A 1 166 ? 56.133 65.602 18.934 1.00 15.84 166 ALA A C 1
ATOM 1010 O O . ALA A 1 166 ? 55.627 64.974 19.860 1.00 16.08 166 ALA A O 1
ATOM 1013 N N . MET A 1 167 ? 55.566 65.654 17.737 1.00 14.18 167 MET A N 1
ATOM 1014 C CA . MET A 1 167 ? 54.239 65.104 17.544 1.00 14.06 167 MET A CA 1
ATOM 1015 C C . MET A 1 167 ? 54.156 63.877 16.641 1.00 14.92 167 MET A C 1
ATOM 1016 O O . MET A 1 167 ? 53.991 64.021 15.428 1.00 16.51 167 MET A O 1
ATOM 1022 N N . PRO A 1 168 ? 54.236 62.661 17.207 1.00 14.97 168 PRO A N 1
ATOM 1023 C CA . PRO A 1 168 ? 54.147 61.461 16.373 1.00 14.01 168 PRO A CA 1
ATOM 1024 C C . PRO A 1 168 ? 52.803 61.385 15.662 1.00 15.94 168 PRO A C 1
ATOM 1025 O O . PRO A 1 168 ? 52.727 60.825 14.569 1.00 16.12 168 PRO A O 1
ATOM 1029 N N . ARG A 1 169 ? 51.749 61.934 16.274 1.00 13.64 169 ARG A N 1
ATOM 1030 C CA . ARG A 1 169 ? 50.403 61.904 15.681 1.00 13.24 169 ARG A CA 1
ATOM 1031 C C . ARG A 1 169 ? 50.324 62.656 14.334 1.00 12.07 169 ARG A C 1
ATOM 1032 O O . ARG A 1 169 ? 49.470 62.359 13.511 1.00 14.32 169 ARG A O 1
ATOM 1046 N N . ASP A 1 170 ? 51.194 63.636 14.126 1.00 12.60 170 ASP A N 1
ATOM 1047 C CA . ASP A 1 170 ? 51.187 64.405 12.895 1.00 14.93 170 ASP A CA 1
ATOM 1048 C C . ASP A 1 170 ? 51.726 63.635 11.710 1.00 15.24 170 ASP A C 1
ATOM 1049 O O . ASP A 1 170 ? 51.328 63.882 10.582 1.00 15.63 170 ASP A O 1
ATOM 1055 N N . ILE A 1 171 ? 52.608 62.687 11.975 1.00 15.52 171 ILE A N 1
ATOM 1056 C CA . ILE A 1 171 ? 53.244 61.952 10.903 1.00 16.56 171 ILE A CA 1
ATOM 1057 C C . ILE A 1 171 ? 52.933 60.454 10.798 1.00 17.54 171 ILE A C 1
ATOM 1058 O O . ILE A 1 171 ? 52.978 59.897 9.696 1.00 14.95 171 ILE A O 1
ATOM 1064 N N . LEU A 1 172 ? 52.586 59.800 11.907 1.00 13.54 172 LEU A N 1
ATOM 1065 C CA . LEU A 1 172 ? 52.286 58.376 11.851 1.00 14.09 172 LEU A CA 1
ATOM 1066 C C . LEU A 1 172 ? 50.863 58.077 12.258 1.00 16.06 172 LEU A C 1
ATOM 1067 O O . LEU A 1 172 ? 50.313 58.721 13.155 1.00 15.28 172 LEU A O 1
ATOM 1073 N N . ILE A 1 173 ? 50.251 57.137 11.551 1.00 14.69 173 ILE A N 1
ATOM 1074 C CA . ILE A 1 173 ? 48.910 56.689 11.877 1.00 14.69 173 ILE A CA 1
ATOM 1075 C C . ILE A 1 173 ? 48.943 55.177 11.710 1.00 15.59 173 ILE A C 1
ATOM 1076 O O . ILE A 1 173 ? 49.591 54.657 10.786 1.00 13.73 173 ILE A O 1
ATOM 1082 N N . VAL A 1 174 ? 48.358 54.470 12.674 1.00 12.61 174 VAL A N 1
ATOM 1083 C CA . VAL A 1 174 ? 48.308 53.032 12.627 1.00 12.00 174 VAL A CA 1
ATOM 1084 C C . VAL A 1 174 ? 46.880 52.593 12.278 1.00 14.00 174 VAL A C 1
ATOM 1085 O O . VAL A 1 174 ? 45.907 53.017 12.907 1.00 13.66 174 VAL A O 1
ATOM 1090 N N . VAL A 1 175 ? 46.750 51.814 11.212 1.00 14.61 175 VAL A N 1
ATOM 1091 C CA . VAL A 1 175 ? 45.447 51.314 10.804 1.00 15.39 175 VAL A CA 1
ATOM 1092 C C . VAL A 1 175 ? 45.593 49.800 10.748 1.00 16.98 175 VAL A C 1
ATOM 1093 O O . VAL A 1 175 ? 46.200 49.244 9.827 1.00 15.03 175 VAL A O 1
ATOM 1098 N N . GLY A 1 176 ? 45.102 49.132 11.786 1.00 18.04 176 GLY A N 1
ATOM 1099 C CA . GLY A 1 176 ? 45.214 47.689 11.836 1.00 15.78 176 GLY A CA 1
ATOM 1100 C C . GLY A 1 176 ? 46.642 47.323 12.154 1.00 19.04 176 GLY A C 1
ATOM 1101 O O . GLY A 1 176 ? 47.206 47.819 13.138 1.00 18.24 176 GLY A O 1
ATOM 1103 N N . ASN A 1 177 ? 47.236 46.483 11.310 1.00 16.79 177 ASN A N 1
ATOM 1104 C CA . ASN A 1 177 ? 48.623 46.038 11.471 1.00 18.75 177 ASN A CA 1
ATOM 1105 C C . ASN A 1 177 ? 49.543 46.836 10.569 1.00 16.38 177 ASN A C 1
ATOM 1106 O O . ASN A 1 177 ? 50.680 46.442 10.328 1.00 16.38 177 ASN A O 1
ATOM 1114 N N . GLU A 1 178 ? 49.060 47.970 10.090 1.00 14.28 178 GLU A N 1
ATOM 1115 C CA . GLU A 1 178 ? 49.842 48.789 9.187 1.00 15.07 178 GLU A CA 1
ATOM 1116 C C . GLU A 1 178 ? 50.208 50.168 9.707 1.00 14.08 178 GLU A C 1
ATOM 1117 O O . GLU A 1 178 ? 49.332 50.925 10.136 1.00 16.72 178 GLU A O 1
ATOM 1124 N N . ILE A 1 179 ? 51.497 50.503 9.663 1.00 12.36 179 ILE A N 1
ATOM 1125 C CA . ILE A 1 179 ? 51.923 51.829 10.084 1.00 15.98 179 ILE A CA 1
ATOM 1126 C C . ILE A 1 179 ? 52.145 52.660 8.818 1.00 16.16 179 ILE A C 1
ATOM 1127 O O . ILE A 1 179 ? 52.807 52.218 7.875 1.00 15.71 179 ILE A O 1
ATOM 1133 N N . ILE A 1 180 ? 51.471 53.802 8.768 1.00 13.92 180 ILE A N 1
ATOM 1134 C CA . ILE A 1 180 ? 51.517 54.710 7.638 1.00 13.21 180 ILE A CA 1
ATOM 1135 C C . ILE A 1 180 ? 52.207 56.035 7.955 1.00 13.35 180 ILE A C 1
ATOM 1136 O O . ILE A 1 180 ? 51.847 56.716 8.910 1.00 14.43 180 ILE A O 1
ATOM 1142 N N . GLU A 1 181 ? 53.193 56.399 7.148 1.00 11.44 181 GLU A N 1
ATOM 1143 C CA . GLU A 1 181 ? 53.888 57.663 7.301 1.00 12.21 181 GLU A CA 1
ATOM 1144 C C . GLU A 1 181 ? 53.186 58.681 6.401 1.00 15.62 181 GLU A C 1
ATOM 1145 O O . GLU A 1 181 ? 53.061 58.461 5.195 1.00 15.74 181 GLU A O 1
ATOM 1152 N N . ALA A 1 182 ? 52.679 59.758 6.989 1.00 12.80 182 ALA A N 1
ATOM 1153 C CA . ALA A 1 182 ? 52.010 60.806 6.236 1.00 13.97 182 ALA A CA 1
ATOM 1154 C C . ALA A 1 182 ? 53.063 61.578 5.419 1.00 13.07 182 ALA A C 1
ATOM 1155 O O . ALA A 1 182 ? 54.225 61.655 5.815 1.00 15.07 182 ALA A O 1
ATOM 1158 N N . PRO A 1 183 ? 52.659 62.173 4.275 1.00 14.59 183 PRO A N 1
ATOM 1159 C CA . PRO A 1 183 ? 53.552 62.937 3.398 1.00 14.27 183 PRO A CA 1
ATOM 1160 C C . PRO A 1 183 ? 54.014 64.257 3.997 1.00 14.07 183 PRO A C 1
ATOM 1161 O O . PRO A 1 183 ? 55.108 64.720 3.702 1.00 13.10 183 PRO A O 1
ATOM 1165 N N . MET A 1 184 ? 53.141 64.858 4.805 1.00 13.61 184 MET A N 1
ATOM 1166 C CA . MET A 1 184 ? 53.326 66.163 5.442 1.00 13.55 184 MET A CA 1
ATOM 1167 C C . MET A 1 184 ? 52.995 67.214 4.378 1.00 16.82 184 MET A C 1
ATOM 1168 O O . MET A 1 184 ? 52.674 66.857 3.237 1.00 16.24 184 MET A O 1
ATOM 1174 N N . ALA A 1 185 ? 52.971 68.486 4.773 1.00 16.01 185 ALA A N 1
ATOM 1175 C CA . ALA A 1 185 ? 52.635 69.585 3.867 1.00 16.28 185 ALA A CA 1
ATOM 1176 C C . ALA A 1 185 ? 53.503 70.805 4.110 1.00 16.19 185 ALA A C 1
ATOM 1177 O O . ALA A 1 185 ? 53.400 71.796 3.384 1.00 18.97 185 ALA A O 1
ATOM 1180 N N . TRP A 1 186 ? 54.345 70.752 5.139 1.00 15.42 186 TRP A N 1
ATOM 1181 C CA . TRP A 1 186 ? 55.216 71.877 5.448 1.00 13.90 186 TRP A CA 1
ATOM 1182 C C . TRP A 1 186 ? 56.617 71.555 4.979 1.00 12.78 186 TRP A C 1
ATOM 1183 O O . TRP A 1 186 ? 57.114 70.452 5.217 1.00 12.74 186 TRP A O 1
ATOM 1196 N N . ARG A 1 187 ? 57.281 72.532 4.374 1.00 12.64 187 ARG A N 1
ATOM 1197 C CA . ARG A 1 187 ? 58.647 72.336 3.911 1.00 14.34 187 ARG A CA 1
ATOM 1198 C C . ARG A 1 187 ? 59.604 72.005 5.071 1.00 15.63 187 ARG A C 1
ATOM 1199 O O . ARG A 1 187 ? 60.532 71.199 4.915 1.00 14.67 187 ARG A O 1
ATOM 1213 N N . SER A 1 188 ? 59.340 72.568 6.250 1.00 14.92 188 SER A N 1
ATOM 1214 C CA . SER A 1 188 ? 60.186 72.321 7.425 1.00 15.87 188 SER A CA 1
ATOM 1215 C C . SER A 1 188 ? 59.953 70.931 8.053 1.00 16.33 188 SER A C 1
ATOM 1216 O O . SER A 1 188 ? 60.648 70.536 8.994 1.00 16.13 188 SER A O 1
ATOM 1221 N N . ARG A 1 189 ? 59.013 70.168 7.503 1.00 15.08 189 ARG A N 1
ATOM 1222 C CA . ARG A 1 189 ? 58.712 68.848 8.038 1.00 14.62 189 ARG A CA 1
ATOM 1223 C C . ARG A 1 189 ? 58.936 67.759 6.983 1.00 15.00 189 ARG A C 1
ATOM 1224 O O . ARG A 1 189 ? 58.572 66.600 7.180 1.00 13.50 189 ARG A O 1
ATOM 1238 N N . PHE A 1 190 ? 59.608 68.126 5.895 1.00 14.51 190 PHE A N 1
ATOM 1239 C CA . PHE A 1 190 ? 59.866 67.187 4.811 1.00 13.90 190 PHE A CA 1
ATOM 1240 C C . PHE A 1 190 ? 60.612 65.948 5.267 1.00 13.56 190 PHE A C 1
ATOM 1241 O O . PHE A 1 190 ? 60.244 64.834 4.905 1.00 15.31 190 PHE A O 1
ATOM 1250 N N . PHE A 1 191 ? 61.642 66.132 6.086 1.00 14.24 191 PHE A N 1
ATOM 1251 C CA . PHE A 1 191 ? 62.449 65.008 6.544 1.00 13.95 191 PHE A CA 1
ATOM 1252 C C . PHE A 1 191 ? 62.181 64.542 7.966 1.00 15.17 191 PHE A C 1
ATOM 1253 O O . PHE A 1 191 ? 62.994 63.834 8.540 1.00 15.57 191 PHE A O 1
ATOM 1262 N N . GLU A 1 192 ? 61.010 64.873 8.496 1.00 16.30 192 GLU A N 1
ATOM 1263 C CA . GLU A 1 192 ? 60.641 64.506 9.867 1.00 15.90 192 GLU A CA 1
ATOM 1264 C C . GLU A 1 192 ? 60.629 62.996 10.105 1.00 15.24 192 GLU A C 1
ATOM 1265 O O . GLU A 1 192 ? 60.997 62.526 11.183 1.00 13.78 192 GLU A O 1
ATOM 1272 N N . TYR A 1 193 ? 60.302 62.231 9.069 1.00 12.95 193 TYR A N 1
ATOM 1273 C CA . TYR A 1 193 ? 60.247 60.780 9.172 1.00 12.98 193 TYR A CA 1
ATOM 1274 C C . TYR A 1 193 ? 61.562 60.134 9.621 1.00 11.55 193 TYR A C 1
ATOM 1275 O O . TYR A 1 193 ? 61.559 59.030 10.158 1.00 12.22 193 TYR A O 1
ATOM 1286 N N . ARG A 1 194 ? 62.683 60.813 9.397 1.00 11.54 194 ARG A N 1
ATOM 1287 C CA . ARG A 1 194 ? 63.983 60.266 9.771 1.00 13.08 194 ARG A CA 1
ATOM 1288 C C . ARG A 1 194 ? 64.109 59.882 11.244 1.00 14.29 194 ARG A C 1
ATOM 1289 O O . ARG A 1 194 ? 64.811 58.934 11.565 1.00 13.84 194 ARG A O 1
ATOM 1303 N N . ALA A 1 195 ? 63.439 60.625 12.122 1.00 15.73 195 ALA A N 1
ATOM 1304 C CA . ALA A 1 195 ? 63.489 60.382 13.565 1.00 14.10 195 ALA A CA 1
ATOM 1305 C C . ALA A 1 195 ? 62.787 59.101 13.982 1.00 14.14 195 ALA A C 1
ATOM 1306 O O . ALA A 1 195 ? 63.106 58.525 15.031 1.00 16.10 195 ALA A O 1
ATOM 1309 N N . TYR A 1 196 ? 61.884 58.616 13.131 1.00 12.89 196 TYR A N 1
ATOM 1310 C CA . TYR A 1 196 ? 61.086 57.425 13.432 1.00 11.88 196 TYR A CA 1
ATOM 1311 C C . TYR A 1 196 ? 61.451 56.112 12.742 1.00 12.24 196 TYR A C 1
ATOM 1312 O O . TYR A 1 196 ? 60.871 55.056 13.054 1.00 14.91 196 TYR A O 1
ATOM 1323 N N . ARG A 1 197 ? 62.375 56.162 11.788 1.00 11.97 197 ARG A N 1
ATOM 1324 C CA . ARG A 1 197 ? 62.746 54.965 11.038 1.00 12.28 197 ARG A CA 1
ATOM 1325 C C . ARG A 1 197 ? 63.288 53.785 11.845 1.00 13.42 197 ARG A C 1
ATOM 1326 O O . ARG A 1 197 ? 62.953 52.626 11.556 1.00 13.00 197 ARG A O 1
ATOM 1340 N N . SER A 1 198 ? 64.083 54.068 12.877 1.00 15.12 198 SER A N 1
ATOM 1341 C CA . SER A 1 198 ? 64.631 53.003 13.732 1.00 15.41 198 SER A CA 1
ATOM 1342 C C . SER A 1 198 ? 63.485 52.181 14.325 1.00 13.77 198 SER A C 1
ATOM 1343 O O . SER A 1 198 ? 63.529 50.955 14.331 1.00 14.58 198 SER A O 1
ATOM 1348 N N . ILE A 1 199 ? 62.456 52.863 14.819 1.00 14.38 199 ILE A N 1
ATOM 1349 C CA . ILE A 1 199 ? 61.293 52.200 15.403 1.00 15.43 199 ILE A CA 1
ATOM 1350 C C . ILE A 1 199 ? 60.506 51.412 14.343 1.00 15.69 199 ILE A C 1
ATOM 1351 O O . ILE A 1 199 ? 60.196 50.227 14.522 1.00 14.48 199 ILE A O 1
ATOM 1357 N N . ILE A 1 200 ? 60.173 52.089 13.245 1.00 15.91 200 ILE A N 1
ATOM 1358 C CA . ILE A 1 200 ? 59.398 51.476 12.170 1.00 14.10 200 ILE A CA 1
ATOM 1359 C C . ILE A 1 200 ? 60.085 50.241 11.587 1.00 13.04 200 ILE A C 1
ATOM 1360 O O . ILE A 1 200 ? 59.443 49.204 11.395 1.00 14.21 200 ILE A O 1
ATOM 1366 N N . LYS A 1 201 ? 61.395 50.316 11.359 1.00 13.78 201 LYS A N 1
ATOM 1367 C CA . LYS A 1 201 ? 62.112 49.157 10.812 1.00 15.31 201 LYS A CA 1
ATOM 1368 C C . LYS A 1 201 ? 62.049 47.985 11.778 1.00 16.80 201 LYS A C 1
ATOM 1369 O O . LYS A 1 201 ? 61.965 46.826 11.361 1.00 16.94 201 LYS A O 1
ATOM 1379 N N . ASP A 1 202 ? 62.071 48.287 13.072 1.00 16.39 202 ASP A N 1
ATOM 1380 C CA . ASP A 1 202 ? 61.985 47.249 14.082 1.00 16.45 202 ASP A CA 1
ATOM 1381 C C . ASP A 1 202 ? 60.616 46.566 14.008 1.00 15.12 202 ASP A C 1
ATOM 1382 O O . ASP A 1 202 ? 60.523 45.345 14.029 1.00 16.27 202 ASP A O 1
ATOM 1388 N N . TYR A 1 203 ? 59.546 47.339 13.888 1.00 14.62 203 TYR A N 1
ATOM 1389 C CA . TYR A 1 203 ? 58.222 46.738 13.780 1.00 14.27 203 TYR A CA 1
ATOM 1390 C C . TYR A 1 203 ? 58.082 45.958 12.476 1.00 13.83 203 TYR A C 1
ATOM 1391 O O . TYR A 1 203 ? 57.395 44.940 12.426 1.00 14.89 203 TYR A O 1
ATOM 1402 N N . PHE A 1 204 ? 58.695 46.472 11.414 1.00 14.42 204 PHE A N 1
ATOM 1403 C CA . PHE A 1 204 ? 58.660 45.813 10.103 1.00 15.64 204 PHE A CA 1
ATOM 1404 C C . PHE A 1 204 ? 59.353 44.459 10.209 1.00 14.49 204 PHE A C 1
ATOM 1405 O O . PHE A 1 204 ? 58.844 43.448 9.738 1.00 13.55 204 PHE A O 1
ATOM 1414 N N . HIS A 1 205 ? 60.520 44.439 10.844 1.00 18.87 205 HIS A N 1
ATOM 1415 C CA . HIS A 1 205 ? 61.235 43.179 11.046 1.00 21.26 205 HIS A CA 1
ATOM 1416 C C . HIS A 1 205 ? 60.369 42.221 11.860 1.00 21.55 205 HIS A C 1
ATOM 1417 O O . HIS A 1 205 ? 60.436 41.020 11.667 1.00 21.69 205 HIS A O 1
ATOM 1427 N N . ARG A 1 206 ? 59.523 42.760 12.737 1.00 21.81 206 ARG A N 1
ATOM 1428 C CA . ARG A 1 206 ? 58.652 41.933 13.559 1.00 19.86 206 ARG A CA 1
ATOM 1429 C C . ARG A 1 206 ? 57.300 41.596 12.931 1.00 20.68 206 ARG A C 1
ATOM 1430 O O . ARG A 1 206 ? 56.409 41.099 13.611 1.00 23.15 206 ARG A O 1
ATOM 1444 N N . GLY A 1 207 ? 57.135 41.901 11.647 1.00 19.36 207 GLY A N 1
ATOM 1445 C CA . GLY A 1 207 ? 55.911 41.542 10.955 1.00 18.02 207 GLY A CA 1
ATOM 1446 C C . GLY A 1 207 ? 54.896 42.589 10.541 1.00 18.22 207 GLY A C 1
ATOM 1447 O O . GLY A 1 207 ? 53.964 42.274 9.789 1.00 19.37 207 GLY A O 1
ATOM 1449 N N . ALA A 1 208 ? 55.059 43.821 10.996 1.00 15.94 208 ALA A N 1
ATOM 1450 C CA . ALA A 1 208 ? 54.094 44.860 10.660 1.00 17.86 208 ALA A CA 1
ATOM 1451 C C . ALA A 1 208 ? 54.175 45.302 9.198 1.00 17.74 208 ALA A C 1
ATOM 1452 O O . ALA A 1 208 ? 55.229 45.197 8.572 1.00 19.17 208 ALA A O 1
ATOM 1455 N N . LYS A 1 209 ? 53.057 45.789 8.664 1.00 19.19 209 LYS A N 1
ATOM 1456 C CA . LYS A 1 209 ? 53.025 46.323 7.301 1.00 19.91 209 LYS A CA 1
ATOM 1457 C C . LYS A 1 209 ? 53.481 47.767 7.456 1.00 19.53 209 LYS A C 1
ATOM 1458 O O . LYS A 1 209 ? 53.149 48.428 8.447 1.00 17.76 209 LYS A O 1
ATOM 1468 N N . TRP A 1 210 ? 54.224 48.260 6.476 1.00 15.52 210 TRP A N 1
ATOM 1469 C CA . TRP A 1 210 ? 54.782 49.597 6.537 1.00 14.36 210 TRP A CA 1
ATOM 1470 C C . TRP A 1 210 ? 54.509 50.300 5.219 1.00 16.13 210 TRP A C 1
ATOM 1471 O O . TRP A 1 210 ? 54.863 49.799 4.149 1.00 16.32 210 TRP A O 1
ATOM 1484 N N . THR A 1 211 ? 53.886 51.462 5.309 1.00 13.89 211 THR A N 1
ATOM 1485 C CA . THR A 1 211 ? 53.541 52.250 4.141 1.00 14.87 211 THR A CA 1
ATOM 1486 C C . THR A 1 211 ? 53.949 53.692 4.285 1.00 15.15 211 THR A C 1
ATOM 1487 O O . THR A 1 211 ? 53.864 54.259 5.367 1.00 15.92 211 THR A O 1
ATOM 1493 N N . THR A 1 212 ? 54.449 54.276 3.203 1.00 14.74 212 THR A N 1
ATOM 1494 C CA . THR A 1 212 ? 54.787 55.690 3.197 1.00 11.62 212 THR A CA 1
ATOM 1495 C C . THR A 1 212 ? 53.949 56.272 2.069 1.00 15.02 212 THR A C 1
ATOM 1496 O O . THR A 1 212 ? 54.092 55.843 0.914 1.00 12.40 212 THR A O 1
ATOM 1502 N N . ALA A 1 213 ? 53.021 57.171 2.410 1.00 12.90 213 ALA A N 1
ATOM 1503 C CA . ALA A 1 213 ? 52.182 57.830 1.411 1.00 13.67 213 ALA A CA 1
ATOM 1504 C C . ALA A 1 213 ? 53.133 58.637 0.508 1.00 14.12 213 ALA A C 1
ATOM 1505 O O . ALA A 1 213 ? 54.237 59.015 0.935 1.00 12.77 213 ALA A O 1
ATOM 1508 N N . PRO A 1 214 ? 52.736 58.905 -0.752 1.00 14.67 214 PRO A N 1
ATOM 1509 C CA . PRO A 1 214 ? 53.617 59.662 -1.653 1.00 13.10 214 PRO A CA 1
ATOM 1510 C C . PRO A 1 214 ? 54.095 61.023 -1.137 1.00 13.40 214 PRO A C 1
ATOM 1511 O O . PRO A 1 214 ? 53.302 61.941 -0.918 1.00 14.98 214 PRO A O 1
ATOM 1515 N N . LYS A 1 215 ? 55.408 61.143 -0.981 1.00 13.72 215 LYS A N 1
ATOM 1516 C CA . LYS A 1 215 ? 56.066 62.360 -0.511 1.00 15.12 215 LYS A CA 1
ATOM 1517 C C . LYS A 1 215 ? 55.907 63.457 -1.579 1.00 15.86 215 LYS A C 1
ATOM 1518 O O . LYS A 1 215 ? 56.394 63.303 -2.699 1.00 15.79 215 LYS A O 1
ATOM 1528 N N . PRO A 1 216 ? 55.294 64.603 -1.224 1.00 15.98 216 PRO A N 1
ATOM 1529 C CA . PRO A 1 216 ? 55.112 65.676 -2.204 1.00 16.14 216 PRO A CA 1
ATOM 1530 C C . PRO A 1 216 ? 56.417 66.368 -2.560 1.00 16.13 216 PRO A C 1
ATOM 1531 O O . PRO A 1 216 ? 57.392 66.331 -1.802 1.00 16.18 216 PRO A O 1
ATOM 1535 N N . THR A 1 217 ? 56.430 67.049 -3.701 1.00 15.04 217 THR A N 1
ATOM 1536 C CA . THR A 1 217 ? 57.614 67.808 -4.077 1.00 14.84 217 THR A CA 1
ATOM 1537 C C . THR A 1 217 ? 57.631 69.073 -3.198 1.00 15.02 217 THR A C 1
ATOM 1538 O O . THR A 1 217 ? 58.691 69.596 -2.873 1.00 16.34 217 THR A O 1
ATOM 1544 N N . MET A 1 218 ? 56.440 69.518 -2.795 1.00 16.22 218 MET A N 1
ATOM 1545 C CA . MET A 1 218 ? 56.251 70.739 -2.016 1.00 17.01 218 MET A CA 1
ATOM 1546 C C . MET A 1 218 ? 56.786 71.938 -2.806 1.00 18.56 218 MET A C 1
ATOM 1547 O O . MET A 1 218 ? 57.300 72.906 -2.237 1.00 18.76 218 MET A O 1
ATOM 1553 N N . ALA A 1 219 ? 56.654 71.852 -4.133 1.00 18.26 219 ALA A N 1
ATOM 1554 C CA . ALA A 1 219 ? 57.069 72.936 -5.017 1.00 17.44 219 ALA A CA 1
ATOM 1555 C C . ALA A 1 219 ? 56.070 74.074 -4.814 1.00 17.90 219 ALA A C 1
ATOM 1556 O O . ALA A 1 219 ? 54.976 73.861 -4.272 1.00 15.87 219 ALA A O 1
ATOM 1559 N N . ASP A 1 220 ? 56.409 75.265 -5.304 1.00 19.85 220 ASP A N 1
ATOM 1560 C CA . ASP A 1 220 ? 55.528 76.430 -5.160 1.00 20.13 220 ASP A CA 1
ATOM 1561 C C . ASP A 1 220 ? 54.100 76.184 -5.559 1.00 20.25 220 ASP A C 1
ATOM 1562 O O . ASP A 1 220 ? 53.179 76.755 -4.966 1.00 21.59 220 ASP A O 1
ATOM 1568 N N . GLU A 1 221 ? 53.910 75.317 -6.548 1.00 17.94 221 GLU A N 1
ATOM 1569 C CA . GLU A 1 221 ? 52.571 75.012 -7.056 1.00 19.64 221 GLU A CA 1
ATOM 1570 C C . GLU A 1 221 ? 51.634 74.417 -6.007 1.00 19.03 221 GLU A C 1
ATOM 1571 O O . GLU A 1 221 ? 50.411 74.469 -6.155 1.00 17.29 221 GLU A O 1
ATOM 1578 N N . LEU A 1 222 ? 52.199 73.832 -4.953 1.00 19.25 222 LEU A N 1
ATOM 1579 C CA . LEU A 1 222 ? 51.369 73.257 -3.902 1.00 19.04 222 LEU A CA 1
ATOM 1580 C C . LEU A 1 222 ? 50.764 74.331 -2.981 1.00 19.64 222 LEU A C 1
ATOM 1581 O O . LEU A 1 222 ? 49.801 74.061 -2.267 1.00 19.49 222 LEU A O 1
ATOM 1587 N N . TYR A 1 223 ? 51.306 75.545 -3.017 1.00 19.74 223 TYR A N 1
ATOM 1588 C CA . TYR A 1 223 ? 50.843 76.604 -2.125 1.00 21.89 223 TYR A CA 1
ATOM 1589 C C . TYR A 1 223 ? 50.276 77.814 -2.832 1.00 25.44 223 TYR A C 1
ATOM 1590 O O . TYR A 1 223 ? 50.685 78.129 -3.944 1.00 25.12 223 TYR A O 1
ATOM 1601 N N . ASN A 1 224 ? 49.330 78.486 -2.175 1.00 27.88 224 ASN A N 1
ATOM 1602 C CA . ASN A 1 224 ? 48.742 79.727 -2.677 1.00 32.46 224 ASN A CA 1
ATOM 1603 C C . ASN A 1 224 ? 49.581 80.811 -2.029 1.00 34.89 224 ASN A C 1
ATOM 1604 O O . ASN A 1 224 ? 49.287 81.268 -0.919 1.00 32.61 224 ASN A O 1
ATOM 1612 N N . GLN A 1 225 ? 50.661 81.169 -2.721 1.00 38.91 225 GLN A N 1
ATOM 1613 C CA . GLN A 1 225 ? 51.645 82.155 -2.280 1.00 43.75 225 GLN A CA 1
ATOM 1614 C C . GLN A 1 225 ? 51.014 83.447 -1.774 1.00 45.81 225 GLN A C 1
ATOM 1615 O O . GLN A 1 225 ? 51.553 84.110 -0.889 1.00 45.32 225 GLN A O 1
ATOM 1624 N N . ASP A 1 226 ? 49.883 83.804 -2.370 1.00 48.03 226 ASP A N 1
ATOM 1625 C CA . ASP A 1 226 ? 49.170 85.023 -2.021 1.00 51.14 226 ASP A CA 1
ATOM 1626 C C . ASP A 1 226 ? 47.897 84.791 -1.205 1.00 50.34 226 ASP A C 1
ATOM 1627 O O . ASP A 1 226 ? 46.900 85.514 -1.361 1.00 50.77 226 ASP A O 1
ATOM 1633 N N . TYR A 1 227 ? 47.926 83.776 -0.348 1.00 46.65 227 TYR A N 1
ATOM 1634 C CA . TYR A 1 227 ? 46.785 83.460 0.498 1.00 42.75 227 TYR A CA 1
ATOM 1635 C C . TYR A 1 227 ? 46.514 84.730 1.330 1.00 43.76 227 TYR A C 1
ATOM 1636 O O . TYR A 1 227 ? 47.342 85.147 2.136 1.00 44.13 227 TYR A O 1
ATOM 1647 N N . PRO A 1 228 ? 45.366 85.383 1.097 1.00 46.72 228 PRO A N 1
ATOM 1648 C CA . PRO A 1 228 ? 44.907 86.615 1.754 1.00 49.08 228 PRO A CA 1
ATOM 1649 C C . PRO A 1 228 ? 44.538 86.505 3.222 1.00 49.59 228 PRO A C 1
ATOM 1650 O O . PRO A 1 228 ? 43.434 86.881 3.628 1.00 49.22 228 PRO A O 1
ATOM 1654 N N . ILE A 1 229 ? 45.470 86.021 4.023 1.00 51.76 229 ILE A N 1
ATOM 1655 C CA . ILE A 1 229 ? 45.219 85.894 5.440 1.00 54.85 229 ILE A CA 1
ATOM 1656 C C . ILE A 1 229 ? 45.959 87.045 6.118 1.00 56.16 229 ILE A C 1
ATOM 1657 O O . ILE A 1 229 ? 47.115 87.333 5.810 1.00 56.64 229 ILE A O 1
ATOM 1663 N N . HIS A 1 230 ? 45.233 87.799 6.929 1.00 58.03 230 HIS A N 1
ATOM 1664 C CA . HIS A 1 230 ? 45.824 88.916 7.654 1.00 59.52 230 HIS A CA 1
ATOM 1665 C C . HIS A 1 230 ? 45.430 88.758 9.115 1.00 58.17 230 HIS A C 1
ATOM 1666 O O . HIS A 1 230 ? 45.924 89.458 9.994 1.00 57.97 230 HIS A O 1
ATOM 1676 N N . SER A 1 231 ? 44.573 87.774 9.356 1.00 56.19 231 SER A N 1
ATOM 1677 C CA . SER A 1 231 ? 44.088 87.453 10.682 1.00 56.00 231 SER A CA 1
ATOM 1678 C C . SER A 1 231 ? 43.416 86.090 10.581 1.00 56.37 231 SER A C 1
ATOM 1679 O O . SER A 1 231 ? 43.052 85.647 9.484 1.00 56.29 231 SER A O 1
ATOM 1684 N N . VAL A 1 232 ? 43.246 85.433 11.724 1.00 56.05 232 VAL A N 1
ATOM 1685 C CA . VAL A 1 232 ? 42.592 84.133 11.785 1.00 54.25 232 VAL A CA 1
ATOM 1686 C C . VAL A 1 232 ? 41.153 84.255 11.291 1.00 55.16 232 VAL A C 1
ATOM 1687 O O . VAL A 1 232 ? 40.603 83.310 10.724 1.00 54.61 232 VAL A O 1
ATOM 1692 N N . GLU A 1 233 ? 40.555 85.428 11.480 1.00 56.79 233 GLU A N 1
ATOM 1693 C CA . GLU A 1 233 ? 39.195 85.665 11.018 1.00 59.09 233 GLU A CA 1
ATOM 1694 C C . GLU A 1 233 ? 39.100 85.538 9.493 1.00 56.87 233 GLU A C 1
ATOM 1695 O O . GLU A 1 233 ? 38.131 84.981 8.977 1.00 55.68 233 GLU A O 1
ATOM 1702 N N . ASP A 1 234 ? 40.107 86.047 8.784 1.00 55.14 234 ASP A N 1
ATOM 1703 C CA . ASP A 1 234 ? 40.152 85.961 7.319 1.00 54.62 234 ASP A CA 1
ATOM 1704 C C . ASP A 1 234 ? 40.205 84.489 6.922 1.00 53.24 234 ASP A C 1
ATOM 1705 O O . ASP A 1 234 ? 39.464 84.030 6.036 1.00 51.07 234 ASP A O 1
ATOM 1711 N N . ARG A 1 235 ? 41.103 83.765 7.590 1.00 51.06 235 ARG A N 1
ATOM 1712 C CA . ARG A 1 235 ? 41.302 82.346 7.345 1.00 49.81 235 ARG A CA 1
ATOM 1713 C C . ARG A 1 235 ? 39.988 81.575 7.472 1.00 49.33 235 ARG A C 1
ATOM 1714 O O . ARG A 1 235 ? 39.651 80.764 6.606 1.00 49.76 235 ARG A O 1
ATOM 1728 N N . HIS A 1 236 ? 39.246 81.832 8.545 1.00 47.97 236 HIS A N 1
ATOM 1729 C CA . HIS A 1 236 ? 37.975 81.158 8.757 1.00 47.29 236 HIS A CA 1
ATOM 1730 C C . HIS A 1 236 ? 36.985 81.398 7.637 1.00 47.20 236 HIS A C 1
ATOM 1731 O O . HIS A 1 236 ? 36.206 80.507 7.296 1.00 47.42 236 HIS A O 1
ATOM 1741 N N . LYS A 1 237 ? 37.029 82.591 7.050 1.00 47.72 237 LYS A N 1
ATOM 1742 C CA . LYS A 1 237 ? 36.124 82.915 5.961 1.00 48.17 237 LYS A CA 1
ATOM 1743 C C . LYS A 1 237 ? 36.570 82.198 4.695 1.00 45.01 237 LYS A C 1
ATOM 1744 O O . LYS A 1 237 ? 35.762 81.561 4.019 1.00 43.03 237 LYS A O 1
ATOM 1754 N N . LEU A 1 238 ? 37.854 82.300 4.379 1.00 42.25 238 LEU A N 1
ATOM 1755 C CA . LEU A 1 238 ? 38.394 81.639 3.202 1.00 40.90 238 LEU A CA 1
ATOM 1756 C C . LEU A 1 238 ? 38.104 80.155 3.272 1.00 40.23 238 LEU A C 1
ATOM 1757 O O . LEU A 1 238 ? 37.615 79.560 2.308 1.00 38.88 238 LEU A O 1
ATOM 1763 N N . ALA A 1 239 ? 38.376 79.572 4.434 1.00 38.78 239 ALA A N 1
ATOM 1764 C CA . ALA A 1 239 ? 38.157 78.150 4.664 1.00 39.84 239 ALA A CA 1
ATOM 1765 C C . ALA A 1 239 ? 36.709 77.768 4.369 1.00 40.87 239 ALA A C 1
ATOM 1766 O O . ALA A 1 239 ? 36.433 76.736 3.746 1.00 38.65 239 ALA A O 1
ATOM 1769 N N . ALA A 1 240 ? 35.785 78.609 4.815 1.00 43.15 240 ALA A N 1
ATOM 1770 C CA . ALA A 1 240 ? 34.364 78.378 4.581 1.00 45.77 240 ALA A CA 1
ATOM 1771 C C . ALA A 1 240 ? 34.073 78.423 3.078 1.00 47.15 240 ALA A C 1
ATOM 1772 O O . ALA A 1 240 ? 33.132 77.787 2.594 1.00 47.71 240 ALA A O 1
ATOM 1775 N N . GLN A 1 241 ? 34.883 79.189 2.352 1.00 48.60 241 GLN A N 1
ATOM 1776 C CA . GLN A 1 241 ? 34.750 79.315 0.904 1.00 50.77 241 GLN A CA 1
ATOM 1777 C C . GLN A 1 241 ? 35.427 78.130 0.207 1.00 50.32 241 GLN A C 1
ATOM 1778 O O . GLN A 1 241 ? 35.304 77.962 -1.013 1.00 50.53 241 GLN A O 1
ATOM 1787 N N . GLY A 1 242 ? 36.154 77.328 0.986 1.00 47.38 242 GLY A N 1
ATOM 1788 C CA . GLY A 1 242 ? 36.851 76.178 0.438 1.00 44.04 242 GLY A CA 1
ATOM 1789 C C . GLY A 1 242 ? 38.242 76.554 -0.029 1.00 41.78 242 GLY A C 1
ATOM 1790 O O . GLY A 1 242 ? 38.902 75.804 -0.757 1.00 41.62 242 GLY A O 1
ATOM 1792 N N . LYS A 1 243 ? 38.705 77.705 0.444 1.00 39.77 243 LYS A N 1
ATOM 1793 C CA . LYS A 1 243 ? 40.012 78.224 0.089 1.00 37.60 243 LYS A CA 1
ATOM 1794 C C . LYS A 1 243 ? 41.020 77.992 1.203 1.00 32.92 243 LYS A C 1
ATOM 1795 O O . LYS A 1 243 ? 40.851 78.508 2.307 1.00 30.85 243 LYS A O 1
ATOM 1805 N N . PHE A 1 244 ? 42.080 77.249 0.882 1.00 27.96 244 PHE A N 1
ATOM 1806 C CA . PHE A 1 244 ? 43.145 76.921 1.824 1.00 24.43 244 PHE A CA 1
ATOM 1807 C C . PHE A 1 244 ? 44.501 77.286 1.247 1.00 23.54 244 PHE A C 1
ATOM 1808 O O . PHE A 1 244 ? 44.622 77.541 0.058 1.00 23.11 244 PHE A O 1
ATOM 1817 N N . VAL A 1 245 ? 45.530 77.302 2.085 1.00 21.44 245 VAL A N 1
ATOM 1818 C CA . VAL A 1 245 ? 46.860 77.651 1.630 1.00 19.47 245 VAL A CA 1
ATOM 1819 C C . VAL A 1 245 ? 47.433 76.588 0.671 1.00 21.99 245 VAL A C 1
ATOM 1820 O O . VAL A 1 245 ? 48.283 76.899 -0.168 1.00 23.16 245 VAL A O 1
ATOM 1825 N N . THR A 1 246 ? 46.983 75.342 0.802 1.00 19.94 246 THR A N 1
ATOM 1826 C CA . THR A 1 246 ? 47.441 74.287 -0.082 1.00 19.22 246 THR A CA 1
ATOM 1827 C C . THR A 1 246 ? 46.439 74.066 -1.207 1.00 20.70 246 THR A C 1
ATOM 1828 O O . THR A 1 246 ? 45.216 74.074 -1.001 1.00 20.80 246 THR A O 1
ATOM 1834 N N . THR A 1 247 ? 46.978 73.882 -2.407 1.00 21.44 247 THR A N 1
ATOM 1835 C CA . THR A 1 247 ? 46.187 73.653 -3.601 1.00 19.96 247 THR A CA 1
ATOM 1836 C C . THR A 1 247 ? 45.969 72.144 -3.745 1.00 21.27 247 THR A C 1
ATOM 1837 O O . THR A 1 247 ? 46.235 71.372 -2.820 1.00 19.18 247 THR A O 1
ATOM 1843 N N . GLU A 1 248 ? 45.466 71.731 -4.903 1.00 18.25 248 GLU A N 1
ATOM 1844 C CA . GLU A 1 248 ? 45.253 70.323 -5.169 1.00 16.86 248 GLU A CA 1
ATOM 1845 C C . GLU A 1 248 ? 46.307 69.842 -6.170 1.00 17.69 248 GLU A C 1
ATOM 1846 O O . GLU A 1 248 ? 46.086 68.870 -6.895 1.00 20.27 248 GLU A O 1
ATOM 1853 N N . PHE A 1 249 ? 47.458 70.509 -6.176 1.00 15.79 249 PHE A N 1
ATOM 1854 C CA . PHE A 1 249 ? 48.560 70.195 -7.081 1.00 16.94 249 PHE A CA 1
ATOM 1855 C C . PHE A 1 249 ? 49.084 68.768 -6.974 1.00 18.09 249 PHE A C 1
ATOM 1856 O O . PHE A 1 249 ? 49.418 68.145 -7.988 1.00 17.61 249 PHE A O 1
ATOM 1865 N N . GLU A 1 250 ? 49.209 68.277 -5.747 1.00 15.88 250 GLU A N 1
ATOM 1866 C CA . GLU A 1 250 ? 49.701 66.933 -5.481 1.00 14.85 250 GLU A CA 1
ATOM 1867 C C . GLU A 1 250 ? 49.162 66.548 -4.091 1.00 15.93 250 GLU A C 1
ATOM 1868 O O . GLU A 1 250 ? 48.748 67.426 -3.326 1.00 14.57 250 GLU A O 1
ATOM 1875 N N . PRO A 1 251 ? 49.096 65.243 -3.776 1.00 14.62 251 PRO A N 1
ATOM 1876 C CA . PRO A 1 251 ? 48.578 64.850 -2.455 1.00 15.02 251 PRO A CA 1
ATOM 1877 C C . PRO A 1 251 ? 49.462 65.298 -1.296 1.00 13.85 251 PRO A C 1
ATOM 1878 O O . PRO A 1 251 ? 50.688 65.268 -1.383 1.00 12.78 251 PRO A O 1
ATOM 1882 N N . CYS A 1 252 ? 48.823 65.728 -0.216 1.00 14.29 252 CYS A N 1
ATOM 1883 C CA . CYS A 1 252 ? 49.542 66.119 0.989 1.00 14.23 252 CYS A CA 1
ATOM 1884 C C . CYS A 1 252 ? 48.574 65.968 2.150 1.00 15.46 252 CYS A C 1
ATOM 1885 O O . CYS A 1 252 ? 47.351 66.063 1.962 1.00 14.24 252 CYS A O 1
ATOM 1889 N N . PHE A 1 253 ? 49.104 65.600 3.310 1.00 14.75 253 PHE A N 1
ATOM 1890 C CA . PHE A 1 253 ? 48.285 65.483 4.504 1.00 14.39 253 PHE A CA 1
ATOM 1891 C C . PHE A 1 253 ? 49.115 65.239 5.749 1.00 15.72 253 PHE A C 1
ATOM 1892 O O . PHE A 1 253 ? 50.281 64.853 5.641 1.00 13.58 253 PHE A O 1
ATOM 1901 N N . ASP A 1 254 ? 48.549 65.604 6.901 1.00 14.66 254 ASP A N 1
ATOM 1902 C CA . ASP A 1 254 ? 49.157 65.332 8.208 1.00 14.56 254 ASP A CA 1
ATOM 1903 C C . ASP A 1 254 ? 48.268 64.216 8.742 1.00 11.71 254 ASP A C 1
ATOM 1904 O O . ASP A 1 254 ? 47.045 64.292 8.605 1.00 13.17 254 ASP A O 1
ATOM 1910 N N . ALA A 1 255 ? 48.852 63.184 9.341 1.00 9.83 255 ALA A N 1
ATOM 1911 C CA . ALA A 1 255 ? 48.059 62.083 9.846 1.00 8.48 255 ALA A CA 1
ATOM 1912 C C . ALA A 1 255 ? 47.058 62.505 10.918 1.00 11.53 255 ALA A C 1
ATOM 1913 O O . ALA A 1 255 ? 46.025 61.861 11.078 1.00 13.46 255 ALA A O 1
ATOM 1916 N N . ALA A 1 256 ? 47.345 63.590 11.636 1.00 12.77 256 ALA A N 1
ATOM 1917 C CA . ALA A 1 256 ? 46.452 64.065 12.709 1.00 15.10 256 ALA A CA 1
ATOM 1918 C C . ALA A 1 256 ? 45.119 64.665 12.226 1.00 17.90 256 ALA A C 1
ATOM 1919 O O . ALA A 1 256 ? 44.312 65.119 13.044 1.00 18.00 256 ALA A O 1
ATOM 1922 N N . ASP A 1 257 ? 44.909 64.729 10.907 1.00 16.80 257 ASP A N 1
ATOM 1923 C CA . ASP A 1 257 ? 43.646 65.224 10.364 1.00 15.33 257 ASP A CA 1
ATOM 1924 C C . ASP A 1 257 ? 42.692 64.056 10.209 1.00 13.58 257 ASP A C 1
ATOM 1925 O O . ASP A 1 257 ? 41.571 64.222 9.736 1.00 15.88 257 ASP A O 1
ATOM 1931 N N . PHE A 1 258 ? 43.163 62.871 10.595 1.00 12.81 258 PHE A N 1
ATOM 1932 C CA . PHE A 1 258 ? 42.375 61.637 10.557 1.00 15.43 258 PHE A CA 1
ATOM 1933 C C . PHE A 1 258 ? 42.168 61.135 11.997 1.00 16.41 258 PHE A C 1
ATOM 1934 O O . PHE A 1 258 ? 43.058 61.267 12.839 1.00 17.20 258 PHE A O 1
ATOM 1943 N N . ILE A 1 259 ? 40.996 60.577 12.279 1.00 16.13 259 ILE A N 1
ATOM 1944 C CA . ILE A 1 259 ? 40.703 60.057 13.609 1.00 15.24 259 ILE A CA 1
ATOM 1945 C C . ILE A 1 259 ? 39.980 58.746 13.337 1.00 16.88 259 ILE A C 1
ATOM 1946 O O . ILE A 1 259 ? 39.157 58.655 12.418 1.00 17.58 259 ILE A O 1
ATOM 1952 N N . ARG A 1 260 ? 40.369 57.702 14.060 1.00 15.56 260 ARG A N 1
ATOM 1953 C CA . ARG A 1 260 ? 39.856 56.365 13.827 1.00 13.46 260 ARG A CA 1
ATOM 1954 C C . ARG A 1 260 ? 38.772 55.808 14.725 1.00 17.20 260 ARG A C 1
ATOM 1955 O O . ARG A 1 260 ? 38.869 55.894 15.943 1.00 16.54 260 ARG A O 1
ATOM 1969 N N . ALA A 1 261 ? 37.797 55.145 14.103 1.00 14.71 261 ALA A N 1
ATOM 1970 C CA . ALA A 1 261 ? 36.703 54.490 14.801 1.00 16.11 261 ALA A CA 1
ATOM 1971 C C . ALA A 1 261 ? 36.464 53.133 14.147 1.00 17.16 261 ALA A C 1
ATOM 1972 O O . ALA A 1 261 ? 35.392 52.880 13.586 1.00 17.77 261 ALA A O 1
ATOM 1975 N N . GLY A 1 262 ? 37.471 52.263 14.192 1.00 16.53 262 GLY A N 1
ATOM 1976 C CA . GLY A 1 262 ? 37.327 50.938 13.604 1.00 18.15 262 GLY A CA 1
ATOM 1977 C C . GLY A 1 262 ? 37.265 50.961 12.079 1.00 20.26 262 GLY A C 1
ATOM 1978 O O . GLY A 1 262 ? 38.199 51.432 11.420 1.00 17.89 262 GLY A O 1
ATOM 1980 N N . ARG A 1 263 ? 36.160 50.482 11.515 1.00 20.87 263 ARG A N 1
ATOM 1981 C CA . ARG A 1 263 ? 36.008 50.454 10.054 1.00 22.71 263 ARG A CA 1
ATOM 1982 C C . ARG A 1 263 ? 35.811 51.819 9.436 1.00 22.11 263 ARG A C 1
ATOM 1983 O O . ARG A 1 263 ? 35.937 51.980 8.228 1.00 24.53 263 ARG A O 1
ATOM 1997 N N . ASP A 1 264 ? 35.514 52.811 10.260 1.00 18.67 264 ASP A N 1
ATOM 1998 C CA . ASP A 1 264 ? 35.300 54.152 9.767 1.00 16.79 264 ASP A CA 1
ATOM 1999 C C . ASP A 1 264 ? 36.354 55.101 10.278 1.00 19.29 264 ASP A C 1
ATOM 2000 O O . ASP A 1 264 ? 36.666 55.107 11.474 1.00 18.39 264 ASP A O 1
ATOM 2006 N N . ILE A 1 265 ? 36.946 55.860 9.362 1.00 15.65 265 ILE A N 1
ATOM 2007 C CA . ILE A 1 265 ? 37.981 56.828 9.695 1.00 16.10 265 ILE A CA 1
ATOM 2008 C C . ILE A 1 265 ? 37.461 58.170 9.232 1.00 17.15 265 ILE A C 1
ATOM 2009 O O . ILE A 1 265 ? 36.892 58.270 8.151 1.00 19.64 265 ILE A O 1
ATOM 2015 N N . PHE A 1 266 ? 37.584 59.191 10.063 1.00 14.95 266 PHE A N 1
ATOM 2016 C CA . PHE A 1 266 ? 37.092 60.511 9.700 1.00 14.91 266 PHE A CA 1
ATOM 2017 C C . PHE A 1 266 ? 38.241 61.461 9.449 1.00 16.92 266 PHE A C 1
ATOM 2018 O O . PHE A 1 266 ? 39.251 61.435 10.156 1.00 17.80 266 PHE A O 1
ATOM 2027 N N . ALA A 1 267 ? 38.087 62.307 8.438 1.00 15.72 267 ALA A N 1
ATOM 2028 C CA . ALA A 1 267 ? 39.134 63.242 8.068 1.00 15.29 267 ALA A CA 1
ATOM 2029 C C . ALA A 1 267 ? 38.544 64.584 7.718 1.00 13.75 267 ALA A C 1
ATOM 2030 O O . ALA A 1 267 ? 37.365 64.692 7.409 1.00 15.71 267 ALA A O 1
ATOM 2033 N N . GLN A 1 268 ? 39.358 65.620 7.792 1.00 16.00 268 GLN A N 1
ATOM 2034 C CA . GLN A 1 268 ? 38.900 66.942 7.420 1.00 17.52 268 GLN A CA 1
ATOM 2035 C C . GLN A 1 268 ? 39.903 67.503 6.422 1.00 18.46 268 GLN A C 1
ATOM 2036 O O . GLN A 1 268 ? 41.101 67.195 6.486 1.00 16.80 268 GLN A O 1
ATOM 2045 N N . ARG A 1 269 ? 39.404 68.307 5.485 1.00 19.66 269 ARG A N 1
ATOM 2046 C CA . ARG A 1 269 ? 40.268 68.977 4.522 1.00 19.37 269 ARG A CA 1
ATOM 2047 C C . ARG A 1 269 ? 40.710 70.182 5.357 1.00 19.20 269 ARG A C 1
ATOM 2048 O O . ARG A 1 269 ? 39.866 70.900 5.897 1.00 19.60 269 ARG A O 1
ATOM 2062 N N . SER A 1 270 ? 42.011 70.389 5.507 1.00 16.59 270 SER A N 1
ATOM 2063 C CA . SER A 1 270 ? 42.503 71.496 6.314 1.00 17.91 270 SER A CA 1
ATOM 2064 C C . SER A 1 270 ? 43.561 72.252 5.530 1.00 16.42 270 SER A C 1
ATOM 2065 O O . SER A 1 270 ? 43.713 72.022 4.341 1.00 18.20 270 SER A O 1
ATOM 2070 N N . GLN A 1 271 ? 44.304 73.129 6.194 1.00 14.72 271 GLN A N 1
ATOM 2071 C CA . GLN A 1 271 ? 45.372 73.870 5.537 1.00 17.36 271 GLN A CA 1
ATOM 2072 C C . GLN A 1 271 ? 46.514 72.926 5.114 1.00 18.27 271 GLN A C 1
ATOM 2073 O O . GLN A 1 271 ? 47.300 73.276 4.238 1.00 19.41 271 GLN A O 1
ATOM 2082 N N . VAL A 1 272 ? 46.630 71.758 5.752 1.00 18.20 272 VAL A N 1
ATOM 2083 C CA . VAL A 1 272 ? 47.710 70.816 5.420 1.00 15.45 272 VAL A CA 1
ATOM 2084 C C . VAL A 1 272 ? 47.266 69.505 4.806 1.00 15.97 272 VAL A C 1
ATOM 2085 O O . VAL A 1 272 ? 48.098 68.701 4.390 1.00 16.89 272 VAL A O 1
ATOM 2090 N N . THR A 1 273 ? 45.962 69.268 4.773 1.00 16.04 273 THR A N 1
ATOM 2091 C CA . THR A 1 273 ? 45.429 68.022 4.223 1.00 15.44 273 THR A CA 1
ATOM 2092 C C . THR A 1 273 ? 44.456 68.379 3.097 1.00 16.92 273 THR A C 1
ATOM 2093 O O . THR A 1 273 ? 43.423 68.996 3.354 1.00 17.26 273 THR A O 1
ATOM 2099 N N . ASN A 1 274 ? 44.839 68.101 1.844 1.00 16.41 274 ASN A N 1
ATOM 2100 C CA . ASN A 1 274 ? 43.962 68.398 0.707 1.00 15.19 274 ASN A CA 1
ATOM 2101 C C . ASN A 1 274 ? 43.102 67.212 0.274 1.00 16.06 274 ASN A C 1
ATOM 2102 O O . ASN A 1 274 ? 43.270 66.105 0.791 1.00 15.19 274 ASN A O 1
ATOM 2110 N N . TYR A 1 275 ? 42.155 67.427 -0.634 1.00 14.27 275 TYR A N 1
ATOM 2111 C CA . TYR A 1 275 ? 41.300 66.335 -1.070 1.00 14.16 275 TYR A CA 1
ATOM 2112 C C . TYR A 1 275 ? 42.027 65.197 -1.750 1.00 13.58 275 TYR A C 1
ATOM 2113 O O . TYR A 1 275 ? 41.608 64.052 -1.646 1.00 15.16 275 TYR A O 1
ATOM 2124 N N . LEU A 1 276 ? 43.120 65.501 -2.439 1.00 13.75 276 LEU A N 1
ATOM 2125 C CA . LEU A 1 276 ? 43.903 64.457 -3.089 1.00 16.92 276 LEU A CA 1
ATOM 2126 C C . LEU A 1 276 ? 44.526 63.574 -2.015 1.00 15.05 276 LEU A C 1
ATOM 2127 O O . LEU A 1 276 ? 44.597 62.360 -2.176 1.00 16.13 276 LEU A O 1
ATOM 2133 N N . GLY A 1 277 ? 45.000 64.201 -0.937 1.00 14.49 277 GLY A N 1
ATOM 2134 C CA . GLY A 1 277 ? 45.597 63.457 0.167 1.00 11.90 277 GLY A CA 1
ATOM 2135 C C . GLY A 1 277 ? 44.567 62.534 0.799 1.00 12.30 277 GLY A C 1
ATOM 2136 O O . GLY A 1 277 ? 44.874 61.386 1.101 1.00 12.42 277 GLY A O 1
ATOM 2138 N N . ILE A 1 278 ? 43.355 63.044 1.025 1.00 13.39 278 ILE A N 1
ATOM 2139 C CA . ILE A 1 278 ? 42.264 62.256 1.603 1.00 13.98 278 ILE A CA 1
ATOM 2140 C C . ILE A 1 278 ? 41.857 61.119 0.647 1.00 15.53 278 ILE A C 1
ATOM 2141 O O . ILE A 1 278 ? 41.651 59.976 1.070 1.00 15.25 278 ILE A O 1
ATOM 2147 N N . GLU A 1 279 ? 41.772 61.433 -0.650 1.00 15.12 279 GLU A N 1
ATOM 2148 C CA . GLU A 1 279 ? 41.426 60.430 -1.649 1.00 14.55 279 GLU A CA 1
ATOM 2149 C C . GLU A 1 279 ? 42.488 59.337 -1.710 1.00 10.96 279 GLU A C 1
ATOM 2150 O O . GLU A 1 279 ? 42.155 58.159 -1.851 1.00 14.10 279 GLU A O 1
ATOM 2157 N N . TRP A 1 280 ? 43.760 59.712 -1.587 1.00 11.49 280 TRP A N 1
ATOM 2158 C CA . TRP A 1 280 ? 44.842 58.721 -1.578 1.00 12.30 280 TRP A CA 1
ATOM 2159 C C . TRP A 1 280 ? 44.628 57.729 -0.428 1.00 12.52 280 TRP A C 1
ATOM 2160 O O . TRP A 1 280 ? 44.761 56.515 -0.603 1.00 13.55 280 TRP A O 1
ATOM 2173 N N . MET A 1 281 ? 44.321 58.262 0.758 1.00 14.10 281 MET A N 1
ATOM 2174 C CA . MET A 1 281 ? 44.059 57.438 1.941 1.00 13.37 281 MET A CA 1
ATOM 2175 C C . MET A 1 281 ? 42.837 56.574 1.719 1.00 11.10 281 MET A C 1
ATOM 2176 O O . MET A 1 281 ? 42.869 55.367 1.969 1.00 14.35 281 MET A O 1
ATOM 2182 N N . ARG A 1 282 ? 41.769 57.179 1.212 1.00 14.41 282 ARG A N 1
ATOM 2183 C CA . ARG A 1 282 ? 40.540 56.448 0.951 1.00 16.99 282 ARG A CA 1
ATOM 2184 C C . ARG A 1 282 ? 40.780 55.265 0.006 1.00 18.28 282 ARG A C 1
ATOM 2185 O O . ARG A 1 282 ? 40.397 54.126 0.296 1.00 16.77 282 ARG A O 1
ATOM 2199 N N . ARG A 1 283 ? 41.496 55.523 -1.085 1.00 19.12 283 ARG A N 1
ATOM 2200 C CA . ARG A 1 283 ? 41.775 54.493 -2.084 1.00 20.05 283 ARG A CA 1
ATOM 2201 C C . ARG A 1 283 ? 42.728 53.421 -1.591 1.00 19.78 283 ARG A C 1
ATOM 2202 O O . ARG A 1 283 ? 42.597 52.250 -1.944 1.00 20.11 283 ARG A O 1
ATOM 2216 N N . HIS A 1 284 ? 43.723 53.832 -0.813 1.00 19.23 284 HIS A N 1
ATOM 2217 C CA . HIS A 1 284 ? 44.689 52.896 -0.267 1.00 16.01 284 HIS A CA 1
ATOM 2218 C C . HIS A 1 284 ? 44.060 51.939 0.763 1.00 17.14 284 HIS A C 1
ATOM 2219 O O . HIS A 1 284 ? 44.446 50.768 0.837 1.00 17.19 284 HIS A O 1
ATOM 2229 N N . LEU A 1 285 ? 43.097 52.422 1.551 1.00 18.49 285 LEU A N 1
ATOM 2230 C CA . LEU A 1 285 ? 42.487 51.592 2.613 1.00 19.12 285 LEU A CA 1
ATOM 2231 C C . LEU A 1 285 ? 41.235 50.798 2.264 1.00 20.48 285 LEU A C 1
ATOM 2232 O O . LEU A 1 285 ? 40.833 49.890 3.008 1.00 21.65 285 LEU A O 1
ATOM 2238 N N . ALA A 1 286 ? 40.589 51.161 1.164 1.00 21.13 286 ALA A N 1
ATOM 2239 C CA . ALA A 1 286 ? 39.398 50.448 0.733 1.00 23.10 286 ALA A CA 1
ATOM 2240 C C . ALA A 1 286 ? 39.836 49.036 0.358 1.00 25.04 286 ALA A C 1
ATOM 2241 O O . ALA A 1 286 ? 40.962 48.821 -0.087 1.00 28.00 286 ALA A O 1
ATOM 2244 N N . PRO A 1 287 ? 38.941 48.052 0.476 1.00 25.68 287 PRO A N 1
ATOM 2245 C CA . PRO A 1 287 ? 37.555 48.182 0.926 1.00 27.18 287 PRO A CA 1
ATOM 2246 C C . PRO A 1 287 ? 37.352 47.985 2.430 1.00 26.66 287 PRO A C 1
ATOM 2247 O O . PRO A 1 287 ? 36.263 48.237 2.937 1.00 28.95 287 PRO A O 1
ATOM 2251 N N . ASP A 1 288 ? 38.384 47.549 3.142 1.00 26.11 288 ASP A N 1
ATOM 2252 C CA . ASP A 1 288 ? 38.236 47.292 4.568 1.00 27.90 288 ASP A CA 1
ATOM 2253 C C . ASP A 1 288 ? 37.864 48.483 5.404 1.00 25.78 288 ASP A C 1
ATOM 2254 O O . ASP A 1 288 ? 37.129 48.349 6.373 1.00 28.22 288 ASP A O 1
ATOM 2260 N N . TYR A 1 289 ? 38.362 49.648 5.036 1.00 22.79 289 TYR A N 1
ATOM 2261 C CA . TYR A 1 289 ? 38.059 50.841 5.797 1.00 21.25 289 TYR A CA 1
ATOM 2262 C C . TYR A 1 289 ? 37.414 51.870 4.924 1.00 22.24 289 TYR A C 1
ATOM 2263 O O . TYR A 1 289 ? 37.713 51.939 3.741 1.00 24.33 289 TYR A O 1
ATOM 2274 N N . ARG A 1 290 ? 36.551 52.684 5.519 1.00 19.83 290 ARG A N 1
ATOM 2275 C CA . ARG A 1 290 ? 35.857 53.750 4.826 1.00 20.71 290 ARG A CA 1
ATOM 2276 C C . ARG A 1 290 ? 36.362 55.044 5.424 1.00 20.45 290 ARG A C 1
ATOM 2277 O O . ARG A 1 290 ? 36.347 55.208 6.637 1.00 21.40 290 ARG A O 1
ATOM 2291 N N . VAL A 1 291 ? 36.807 55.960 4.581 1.00 18.36 291 VAL A N 1
ATOM 2292 C CA . VAL A 1 291 ? 37.299 57.254 5.022 1.00 18.25 291 VAL A CA 1
ATOM 2293 C C . VAL A 1 291 ? 36.214 58.279 4.679 1.00 22.13 291 VAL A C 1
ATOM 2294 O O . VAL A 1 291 ? 35.834 58.416 3.511 1.00 23.54 291 VAL A O 1
ATOM 2299 N N . HIS A 1 292 ? 35.708 58.984 5.690 1.00 19.90 292 HIS A N 1
ATOM 2300 C CA . HIS A 1 292 ? 34.650 59.985 5.531 1.00 19.56 292 HIS A CA 1
ATOM 2301 C C . HIS A 1 292 ? 35.228 61.352 5.715 1.00 20.61 292 HIS A C 1
ATOM 2302 O O . HIS A 1 292 ? 36.104 61.544 6.556 1.00 23.09 292 HIS A O 1
ATOM 2312 N N . ILE A 1 293 ? 34.690 62.323 4.995 1.00 18.03 293 ILE A N 1
ATOM 2313 C CA . ILE A 1 293 ? 35.153 63.685 5.125 1.00 17.59 293 ILE A CA 1
ATOM 2314 C C . ILE A 1 293 ? 34.123 64.476 5.914 1.00 20.44 293 ILE A C 1
ATOM 2315 O O . ILE A 1 293 ? 32.941 64.456 5.579 1.00 21.62 293 ILE A O 1
ATOM 2321 N N . ILE A 1 294 ? 34.551 65.120 6.994 1.00 20.72 294 ILE A N 1
ATOM 2322 C CA . ILE A 1 294 ? 33.641 65.946 7.773 1.00 19.23 294 ILE A CA 1
ATOM 2323 C C . ILE A 1 294 ? 34.243 67.323 7.825 1.00 18.80 294 ILE A C 1
ATOM 2324 O O . ILE A 1 294 ? 35.408 67.494 7.485 1.00 18.58 294 ILE A O 1
ATOM 2330 N N . SER A 1 295 ? 33.440 68.320 8.171 1.00 19.02 295 SER A N 1
ATOM 2331 C CA . SER A 1 295 ? 33.905 69.687 8.212 1.00 20.23 295 SER A CA 1
ATOM 2332 C C . SER A 1 295 ? 33.318 70.373 9.435 1.00 20.48 295 SER A C 1
ATOM 2333 O O . SER A 1 295 ? 32.299 69.932 9.977 1.00 20.58 295 SER A O 1
ATOM 2338 N N . PHE A 1 296 ? 33.927 71.480 9.826 1.00 20.45 296 PHE A N 1
ATOM 2339 C CA . PHE A 1 296 ? 33.501 72.191 11.018 1.00 24.14 296 PHE A CA 1
ATOM 2340 C C . PHE A 1 296 ? 33.449 73.681 10.799 1.00 26.68 296 PHE A C 1
ATOM 2341 O O . PHE A 1 296 ? 34.001 74.198 9.834 1.00 27.54 296 PHE A O 1
ATOM 2350 N N . LYS A 1 297 ? 32.779 74.378 11.704 1.00 30.91 297 LYS A N 1
ATOM 2351 C CA . LYS A 1 297 ? 32.714 75.829 11.641 1.00 34.62 297 LYS A CA 1
ATOM 2352 C C . LYS A 1 297 ? 34.016 76.341 12.250 1.00 35.40 297 LYS A C 1
ATOM 2353 O O . LYS A 1 297 ? 34.496 75.760 13.214 1.00 35.65 297 LYS A O 1
ATOM 2363 N N . ASP A 1 298 ? 34.573 77.423 11.705 1.00 37.84 298 ASP A N 1
ATOM 2364 C CA . ASP A 1 298 ? 35.826 78.013 12.215 1.00 41.06 298 ASP A CA 1
ATOM 2365 C C . ASP A 1 298 ? 36.780 76.907 12.634 1.00 40.89 298 ASP A C 1
ATOM 2366 O O . ASP A 1 298 ? 37.239 76.850 13.782 1.00 40.17 298 ASP A O 1
ATOM 2372 N N . PRO A 1 299 ? 37.151 76.055 11.676 1.00 40.39 299 PRO A N 1
ATOM 2373 C CA . PRO A 1 299 ? 38.044 74.924 11.921 1.00 39.16 299 PRO A CA 1
ATOM 2374 C C . PRO A 1 299 ? 39.455 75.225 12.376 1.00 37.56 299 PRO A C 1
ATOM 2375 O O . PRO A 1 299 ? 39.962 76.349 12.250 1.00 36.48 299 PRO A O 1
ATOM 2379 N N . ASN A 1 300 ? 40.072 74.188 12.932 1.00 38.73 300 ASN A N 1
ATOM 2380 C CA . ASN A 1 300 ? 41.458 74.245 13.360 1.00 38.37 300 ASN A CA 1
ATOM 2381 C C . ASN A 1 300 ? 42.184 74.159 12.008 1.00 36.27 300 ASN A C 1
ATOM 2382 O O . ASN A 1 300 ? 41.852 73.311 11.165 1.00 32.69 300 ASN A O 1
ATOM 2390 N N . PRO A 1 301 ? 43.138 75.070 11.758 1.00 35.36 301 PRO A N 1
ATOM 2391 C CA . PRO A 1 301 ? 43.875 75.062 10.488 1.00 34.52 301 PRO A CA 1
ATOM 2392 C C . PRO A 1 301 ? 44.502 73.714 10.150 1.00 32.11 301 PRO A C 1
ATOM 2393 O O . PRO A 1 301 ? 44.566 73.340 8.989 1.00 33.17 301 PRO A O 1
ATOM 2397 N N . MET A 1 302 ? 44.955 72.982 11.154 1.00 28.98 302 MET A N 1
ATOM 2398 C CA . MET A 1 302 ? 45.552 71.697 10.906 1.00 26.89 302 MET A CA 1
ATOM 2399 C C . MET A 1 302 ? 45.288 70.798 12.087 1.00 28.19 302 MET A C 1
ATOM 2400 O O . MET A 1 302 ? 45.469 71.207 13.237 1.00 29.28 302 MET A O 1
ATOM 2406 N N . HIS A 1 303 ? 44.871 69.572 11.787 1.00 25.10 303 HIS A N 1
ATOM 2407 C CA . HIS A 1 303 ? 44.608 68.539 12.788 1.00 23.33 303 HIS A CA 1
ATOM 2408 C C . HIS A 1 303 ? 43.197 68.582 13.384 1.00 19.78 303 HIS A C 1
ATOM 2409 O O . HIS A 1 303 ? 42.663 69.647 13.678 1.00 22.78 303 HIS A O 1
ATOM 2419 N N . ILE A 1 304 ? 42.593 67.400 13.484 1.00 18.71 304 ILE A N 1
ATOM 2420 C CA . ILE A 1 304 ? 41.219 67.202 13.942 1.00 17.79 304 ILE A CA 1
ATOM 2421 C C . ILE A 1 304 ? 41.017 66.825 15.426 1.00 19.48 304 ILE A C 1
ATOM 2422 O O . ILE A 1 304 ? 39.939 67.062 15.986 1.00 18.83 304 ILE A O 1
ATOM 2428 N N . ASP A 1 305 ? 42.067 66.296 16.058 1.00 18.92 305 ASP A N 1
ATOM 2429 C CA . ASP A 1 305 ? 42.008 65.817 17.432 1.00 19.10 305 ASP A CA 1
ATOM 2430 C C . ASP A 1 305 ? 41.777 66.801 18.585 1.00 21.78 305 ASP A C 1
ATOM 2431 O O . ASP A 1 305 ? 41.688 66.378 19.739 1.00 22.42 305 ASP A O 1
ATOM 2437 N N . ALA A 1 306 ? 41.709 68.098 18.286 1.00 21.01 306 ALA A N 1
ATOM 2438 C CA . ALA A 1 306 ? 41.384 69.093 19.307 1.00 22.28 306 ALA A CA 1
ATOM 2439 C C . ALA A 1 306 ? 40.060 69.717 18.864 1.00 22.48 306 ALA A C 1
ATOM 2440 O O . ALA A 1 306 ? 39.709 70.818 19.285 1.00 23.46 306 ALA A O 1
ATOM 2443 N N . THR A 1 307 ? 39.340 69.012 17.994 1.00 21.43 307 THR A N 1
ATOM 2444 C CA . THR A 1 307 ? 38.064 69.496 17.480 1.00 21.86 307 THR A CA 1
ATOM 2445 C C . THR A 1 307 ? 36.978 68.444 17.596 1.00 20.84 307 THR A C 1
ATOM 2446 O O . THR A 1 307 ? 35.854 68.731 18.021 1.00 20.87 307 THR A O 1
ATOM 2452 N N . PHE A 1 308 ? 37.330 67.221 17.232 1.00 19.35 308 PHE A N 1
ATOM 2453 C CA . PHE A 1 308 ? 36.399 66.116 17.227 1.00 18.40 308 PHE A CA 1
ATOM 2454 C C . PHE A 1 308 ? 37.249 64.931 17.660 1.00 21.31 308 PHE A C 1
ATOM 2455 O O . PHE A 1 308 ? 37.836 64.228 16.832 1.00 23.41 308 PHE A O 1
ATOM 2464 N N . ASN A 1 309 ? 37.358 64.733 18.969 1.00 20.44 309 ASN A N 1
ATOM 2465 C CA . ASN A 1 309 ? 38.170 63.649 19.510 1.00 19.15 309 ASN A CA 1
ATOM 2466 C C . ASN A 1 309 ? 37.286 62.471 19.933 1.00 19.83 309 ASN A C 1
ATOM 2467 O O . ASN A 1 309 ? 36.535 62.569 20.902 1.00 20.70 309 ASN A O 1
ATOM 2475 N N . ILE A 1 310 ? 37.353 61.368 19.189 1.00 18.53 310 ILE A N 1
ATOM 2476 C CA . ILE A 1 310 ? 36.547 60.181 19.479 1.00 19.02 310 ILE A CA 1
ATOM 2477 C C . ILE A 1 310 ? 37.171 59.429 20.657 1.00 20.79 310 ILE A C 1
ATOM 2478 O O . ILE A 1 310 ? 38.303 58.940 20.558 1.00 20.32 310 ILE A O 1
ATOM 2484 N N . ILE A 1 311 ? 36.419 59.311 21.756 1.00 19.73 311 ILE A N 1
ATOM 2485 C CA . ILE A 1 311 ? 36.933 58.686 22.976 1.00 18.38 311 ILE A CA 1
ATOM 2486 C C . ILE A 1 311 ? 36.367 57.327 23.377 1.00 18.77 311 ILE A C 1
ATOM 2487 O O . ILE A 1 311 ? 36.759 56.764 24.397 1.00 20.31 311 ILE A O 1
ATOM 2493 N N . GLY A 1 312 ? 35.478 56.769 22.570 1.00 17.78 312 GLY A N 1
ATOM 2494 C CA . GLY A 1 312 ? 34.947 55.463 22.899 1.00 17.44 312 GLY A CA 1
ATOM 2495 C C . GLY A 1 312 ? 33.991 55.040 21.819 1.00 18.00 312 GLY A C 1
ATOM 2496 O O . GLY A 1 312 ? 33.713 55.819 20.912 1.00 20.93 312 GLY A O 1
ATOM 2498 N N . PRO A 1 313 ? 33.459 53.822 21.884 1.00 20.51 313 PRO A N 1
ATOM 2499 C CA . PRO A 1 313 ? 32.514 53.320 20.880 1.00 20.30 313 PRO A CA 1
ATOM 2500 C C . PRO A 1 313 ? 31.246 54.166 20.914 1.00 23.27 313 PRO A C 1
ATOM 2501 O O . PRO A 1 313 ? 30.449 54.066 21.841 1.00 26.60 313 PRO A O 1
ATOM 2505 N N . GLY A 1 314 ? 31.100 55.065 19.956 1.00 21.70 314 GLY A N 1
ATOM 2506 C CA . GLY A 1 314 ? 29.916 55.900 19.926 1.00 21.06 314 GLY A CA 1
ATOM 2507 C C . GLY A 1 314 ? 29.963 57.114 20.839 1.00 22.87 314 GLY A C 1
ATOM 2508 O O . GLY A 1 314 ? 28.915 57.696 21.134 1.00 22.33 314 GLY A O 1
ATOM 2510 N N . ILE A 1 315 ? 31.162 57.529 21.255 1.00 20.51 315 ILE A N 1
ATOM 2511 C CA . ILE A 1 315 ? 31.308 58.697 22.132 1.00 20.63 315 ILE A CA 1
ATOM 2512 C C . ILE A 1 315 ? 32.378 59.629 21.609 1.00 16.61 315 ILE A C 1
ATOM 2513 O O . ILE A 1 315 ? 33.540 59.246 21.477 1.00 17.84 315 ILE A O 1
ATOM 2519 N N . VAL A 1 316 ? 32.018 60.879 21.411 1.00 15.41 316 VAL A N 1
ATOM 2520 C CA . VAL A 1 316 ? 32.977 61.821 20.898 1.00 18.44 316 VAL A CA 1
ATOM 2521 C C . VAL A 1 316 ? 32.879 63.170 21.599 1.00 20.15 316 VAL A C 1
ATOM 2522 O O . VAL A 1 316 ? 31.789 63.610 21.989 1.00 21.24 316 VAL A O 1
ATOM 2527 N N . LEU A 1 317 ? 34.041 63.779 21.814 1.00 20.30 317 LEU A N 1
ATOM 2528 C CA . LEU A 1 317 ? 34.154 65.106 22.396 1.00 21.60 317 LEU A CA 1
ATOM 2529 C C . LEU A 1 317 ? 34.125 66.076 21.198 1.00 22.32 317 LEU A C 1
ATOM 2530 O O . LEU A 1 317 ? 34.950 65.978 20.271 1.00 19.92 317 LEU A O 1
ATOM 2536 N N . SER A 1 318 ? 33.164 66.992 21.207 1.00 22.31 318 SER A N 1
ATOM 2537 C CA . SER A 1 318 ? 33.026 67.965 20.144 1.00 22.05 318 SER A CA 1
ATOM 2538 C C . SER A 1 318 ? 33.282 69.363 20.678 1.00 23.27 318 SER A C 1
ATOM 2539 O O . SER A 1 318 ? 32.542 69.856 21.526 1.00 27.85 318 SER A O 1
ATOM 2544 N N . ASN A 1 319 ? 34.324 70.003 20.162 1.00 21.56 319 ASN A N 1
ATOM 2545 C CA . ASN A 1 319 ? 34.709 71.344 20.558 1.00 22.00 319 ASN A CA 1
ATOM 2546 C C . ASN A 1 319 ? 33.527 72.270 20.320 1.00 25.64 319 ASN A C 1
ATOM 2547 O O . ASN A 1 319 ? 33.101 72.464 19.171 1.00 24.79 319 ASN A O 1
ATOM 2555 N N . PRO A 1 320 ? 33.024 72.931 21.386 1.00 26.22 320 PRO A N 1
ATOM 2556 C CA . PRO A 1 320 ? 31.876 73.849 21.253 1.00 28.02 320 PRO A CA 1
ATOM 2557 C C . PRO A 1 320 ? 32.071 75.014 20.275 1.00 27.56 320 PRO A C 1
ATOM 2558 O O . PRO A 1 320 ? 31.100 75.534 19.739 1.00 29.11 320 PRO A O 1
ATOM 2562 N N . ASP A 1 321 ? 33.319 75.454 20.101 1.00 28.71 321 ASP A N 1
ATOM 2563 C CA . ASP A 1 321 ? 33.652 76.549 19.177 1.00 30.82 321 ASP A CA 1
ATOM 2564 C C . ASP A 1 321 ? 33.739 76.131 17.687 1.00 31.01 321 ASP A C 1
ATOM 2565 O O . ASP A 1 321 ? 33.680 76.977 16.786 1.00 31.89 321 ASP A O 1
ATOM 2571 N N . ARG A 1 322 ? 33.898 74.833 17.440 1.0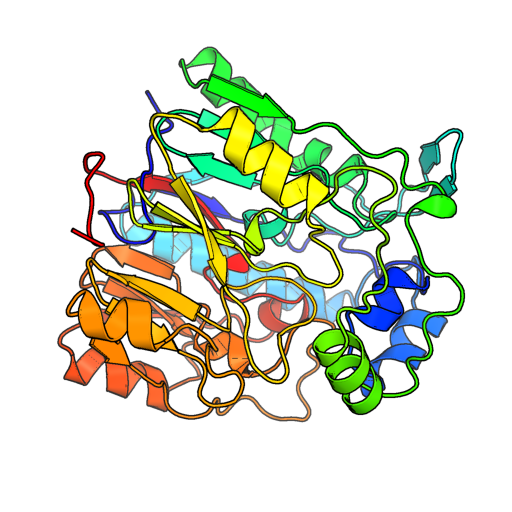0 29.46 322 ARG A N 1
ATOM 2572 C CA . ARG A 1 322 ? 34.029 74.324 16.080 1.00 26.24 322 ARG A CA 1
ATOM 2573 C C . ARG A 1 322 ? 33.044 73.208 15.855 1.00 24.97 322 ARG A C 1
ATOM 2574 O O . ARG A 1 322 ? 33.411 72.039 15.813 1.00 24.25 322 ARG A O 1
ATOM 2588 N N . PRO A 1 323 ? 31.755 73.546 15.786 1.00 25.72 323 PRO A N 1
ATOM 2589 C CA . PRO A 1 323 ? 30.746 72.512 15.565 1.00 26.43 323 PRO A CA 1
ATOM 2590 C C . PRO A 1 323 ? 30.889 71.828 14.189 1.00 24.98 323 PRO A C 1
ATOM 2591 O O . PRO A 1 323 ? 31.296 72.453 13.199 1.00 25.08 323 PRO A O 1
ATOM 2595 N N . CYS A 1 324 ? 30.553 70.544 14.158 1.00 24.15 324 CYS A N 1
ATOM 2596 C CA . CYS A 1 324 ? 30.624 69.725 12.963 1.00 25.54 324 CYS A CA 1
ATOM 2597 C C . CYS A 1 324 ? 29.390 69.902 12.085 1.00 27.61 324 CYS A C 1
ATOM 2598 O O . CYS A 1 324 ? 28.245 69.746 12.540 1.00 25.97 324 CYS A O 1
ATOM 2602 N N . HIS A 1 325 ? 29.626 70.173 10.808 1.00 26.72 325 HIS A N 1
ATOM 2603 C CA . HIS A 1 325 ? 28.531 70.359 9.877 1.00 26.20 325 HIS A CA 1
ATOM 2604 C C . HIS A 1 325 ? 27.729 69.087 9.701 1.00 25.98 325 HIS A C 1
ATOM 2605 O O . HIS A 1 325 ? 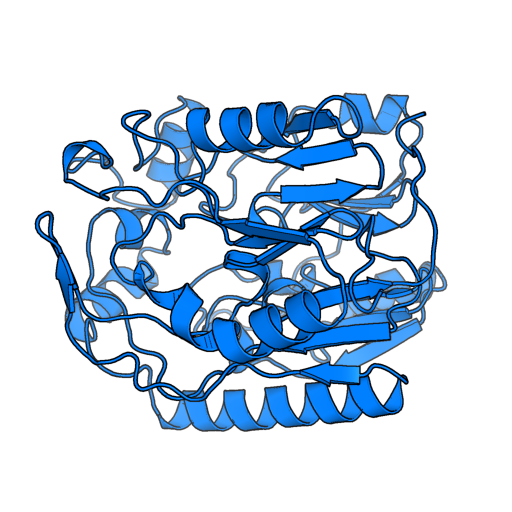26.521 69.142 9.469 1.00 30.08 325 HIS A O 1
ATOM 2615 N N . GLN A 1 326 ? 28.378 67.941 9.866 1.00 21.40 326 GLN A N 1
ATOM 2616 C CA . GLN A 1 326 ? 27.705 66.660 9.713 1.00 21.48 326 GLN A CA 1
ATOM 2617 C C . GLN A 1 326 ? 27.336 66.040 11.051 1.00 23.13 326 GLN A C 1
ATOM 2618 O O . GLN A 1 326 ? 27.256 64.817 11.158 1.00 24.27 326 GLN A O 1
ATOM 2627 N N . ILE A 1 327 ? 27.095 66.852 12.072 1.00 25.34 327 ILE A N 1
ATOM 2628 C CA . ILE A 1 327 ? 26.781 66.270 13.378 1.00 27.07 327 ILE A CA 1
ATOM 2629 C C . ILE A 1 327 ? 25.565 65.335 13.344 1.00 28.28 327 ILE A C 1
ATOM 2630 O O . ILE A 1 327 ? 25.545 64.310 14.041 1.00 27.50 327 ILE A O 1
ATOM 2636 N N . ASP A 1 328 ? 24.614 65.608 12.451 1.00 31.37 328 ASP A N 1
ATOM 2637 C CA . ASP A 1 328 ? 23.417 64.782 12.344 1.00 33.54 328 ASP A CA 1
ATOM 2638 C C . ASP A 1 328 ? 23.668 63.351 11.928 1.00 31.30 328 ASP A C 1
ATOM 2639 O O . ASP A 1 328 ? 22.887 62.471 12.259 1.00 31.27 328 ASP A O 1
ATOM 2645 N N . LEU A 1 329 ? 24.757 63.109 11.214 1.00 29.49 329 LEU A N 1
ATOM 2646 C CA . LEU A 1 329 ? 25.104 61.756 10.816 1.00 28.92 329 LEU A CA 1
ATOM 2647 C C . LEU A 1 329 ? 25.397 60.960 12.098 1.00 26.64 329 LEU A C 1
ATOM 2648 O O . LEU A 1 329 ? 25.019 59.792 12.237 1.00 23.94 329 LEU A O 1
ATOM 2654 N N . PHE A 1 330 ? 26.100 61.606 13.024 1.00 25.05 330 PHE A N 1
ATOM 2655 C CA . PHE A 1 330 ? 26.475 60.976 14.284 1.00 24.19 330 PHE A CA 1
ATOM 2656 C C . PHE A 1 330 ? 25.283 60.789 15.207 1.00 22.15 330 PHE A C 1
ATOM 2657 O O . PHE A 1 330 ? 25.149 59.741 15.822 1.00 20.81 330 PHE A O 1
ATOM 2666 N N . LYS A 1 331 ? 24.395 61.778 15.261 1.00 22.43 331 LYS A N 1
ATOM 2667 C CA . LYS A 1 331 ? 23.192 61.657 16.089 1.00 23.51 331 LYS A CA 1
ATOM 2668 C C . LYS A 1 331 ? 22.341 60.484 15.603 1.00 24.73 331 LYS A C 1
ATOM 2669 O O . LYS A 1 331 ? 21.956 59.618 16.389 1.00 23.26 331 LYS A O 1
ATOM 2679 N N . LYS A 1 332 ? 22.164 60.391 14.286 1.00 25.31 332 LYS A N 1
ATOM 2680 C CA . LYS A 1 332 ? 21.405 59.300 13.682 1.00 25.17 332 LYS A CA 1
ATOM 2681 C C . LYS A 1 332 ? 22.009 57.933 13.988 1.00 24.29 332 LYS A C 1
ATOM 2682 O O . LYS A 1 332 ? 21.288 56.929 14.043 1.00 24.31 332 LYS A O 1
ATOM 2692 N N . ALA A 1 333 ? 23.329 57.869 14.153 1.00 23.59 333 ALA A N 1
ATOM 2693 C CA . ALA A 1 333 ? 23.986 56.592 14.483 1.00 24.84 333 ALA A CA 1
ATOM 2694 C C . ALA A 1 333 ? 23.858 56.270 15.986 1.00 25.08 333 ALA A C 1
ATOM 2695 O O . ALA A 1 333 ? 24.294 55.208 16.434 1.00 24.98 333 ALA A O 1
ATOM 2698 N N . GLY A 1 334 ? 23.253 57.187 16.746 1.00 24.95 334 GLY A N 1
ATOM 2699 C CA . GLY A 1 334 ? 23.071 56.990 18.177 1.00 25.91 334 GLY A CA 1
ATOM 2700 C C . GLY A 1 334 ? 24.330 57.238 18.998 1.00 25.35 334 GLY A C 1
ATOM 2701 O O . GLY A 1 334 ? 24.541 56.606 20.034 1.00 25.37 334 GLY A O 1
ATOM 2703 N N . TRP A 1 335 ? 25.185 58.127 18.501 1.00 22.50 335 TRP A N 1
ATOM 2704 C CA . TRP A 1 335 ? 26.435 58.482 19.167 1.00 23.69 335 TRP A CA 1
ATOM 2705 C C . TRP A 1 335 ? 26.193 59.586 20.190 1.00 22.66 335 TRP A C 1
ATOM 2706 O O . TRP A 1 335 ? 25.373 60.489 19.971 1.00 22.86 335 TRP A O 1
ATOM 2719 N N . THR A 1 336 ? 26.917 59.514 21.298 1.00 22.45 336 THR A N 1
ATOM 2720 C CA . THR A 1 336 ? 26.827 60.520 22.336 1.00 21.87 336 THR A CA 1
ATOM 2721 C C . THR A 1 336 ? 27.842 61.610 22.035 1.00 21.01 336 THR A C 1
ATOM 2722 O O . THR A 1 336 ? 29.036 61.344 21.962 1.00 21.17 336 THR A O 1
ATOM 2728 N N . ILE A 1 337 ? 27.357 62.817 21.775 1.00 23.01 337 ILE A N 1
ATOM 2729 C CA . ILE A 1 337 ? 28.229 63.952 21.513 1.00 25.24 337 ILE A CA 1
ATOM 2730 C C . ILE A 1 337 ? 28.340 64.756 22.828 1.00 27.50 337 ILE A C 1
ATOM 2731 O O . ILE A 1 337 ? 27.346 65.257 23.366 1.00 26.74 337 ILE A O 1
ATOM 2737 N N . ILE A 1 338 ? 29.556 64.806 23.365 1.00 28.25 338 ILE A N 1
ATOM 2738 C CA . ILE A 1 338 ? 29.853 65.501 24.606 1.00 25.72 338 ILE A CA 1
ATOM 2739 C C . ILE A 1 338 ? 30.559 66.788 24.283 1.00 24.90 338 ILE A C 1
ATOM 2740 O O . ILE A 1 338 ? 31.539 66.783 23.546 1.00 24.15 338 ILE A O 1
ATOM 2746 N N . THR A 1 339 ? 30.091 67.897 24.831 1.00 25.23 339 THR A N 1
ATOM 2747 C CA . THR A 1 339 ? 30.797 69.141 24.591 1.00 29.38 339 THR A CA 1
ATOM 2748 C C . THR A 1 339 ? 31.538 69.483 25.893 1.00 29.58 339 THR A C 1
ATOM 2749 O O . THR A 1 339 ? 30.929 69.671 26.940 1.00 28.90 339 THR A O 1
ATOM 2755 N N . PRO A 1 340 ? 32.879 69.461 25.857 1.00 30.67 340 PRO A N 1
ATOM 2756 C CA . PRO A 1 340 ? 33.697 69.762 27.031 1.00 29.4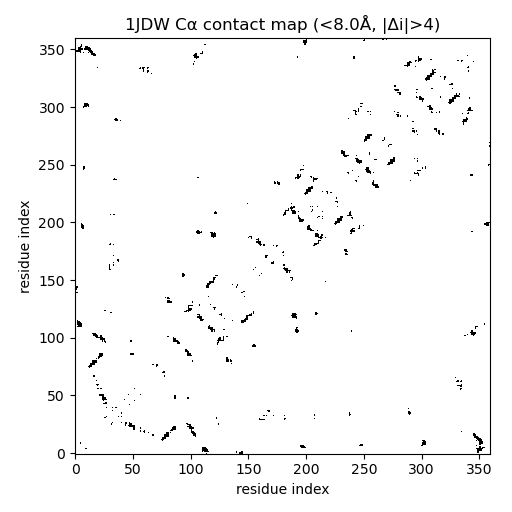6 340 PRO A CA 1
ATOM 2757 C C . PRO A 1 340 ? 33.607 71.201 27.513 1.00 27.77 340 PRO A C 1
ATOM 2758 O O . PRO A 1 340 ? 33.274 72.114 26.750 1.00 26.19 340 PRO A O 1
ATOM 2762 N N . PRO A 1 341 ? 33.888 71.419 28.802 1.00 26.63 341 PRO A N 1
ATOM 2763 C CA . PRO A 1 341 ? 33.855 72.763 29.387 1.00 25.95 341 PRO A CA 1
ATOM 2764 C C . PRO A 1 341 ? 35.047 73.542 28.819 1.00 27.83 341 PRO A C 1
ATOM 2765 O O . PRO A 1 341 ? 35.962 72.943 28.245 1.00 27.42 341 PRO A O 1
ATOM 2769 N N . THR A 1 342 ? 35.051 74.860 28.955 1.00 28.26 342 THR A N 1
ATOM 2770 C CA . THR A 1 342 ? 36.158 75.648 28.419 1.00 32.21 342 THR A CA 1
ATOM 2771 C C . THR A 1 342 ? 37.506 75.430 29.119 1.00 32.29 342 THR A C 1
ATOM 2772 O O . THR A 1 342 ? 37.565 75.037 30.296 1.00 32.49 342 THR A O 1
ATOM 2778 N N . PRO A 1 343 ? 38.611 75.632 28.380 1.00 31.72 343 PRO A N 1
ATOM 2779 C CA . PRO A 1 343 ? 39.967 75.464 28.913 1.00 31.17 343 PRO A CA 1
ATOM 2780 C C . PRO A 1 343 ? 40.249 76.573 29.913 1.00 31.22 343 PRO A C 1
ATOM 2781 O O . PRO A 1 343 ? 39.750 77.685 29.758 1.00 30.22 343 PRO A O 1
ATOM 2785 N N . ILE A 1 344 ? 41.076 76.288 30.910 1.00 30.69 344 ILE A N 1
ATOM 2786 C CA . ILE A 1 344 ? 41.422 77.304 31.888 1.00 32.64 344 ILE A CA 1
ATOM 2787 C C . ILE A 1 344 ? 42.861 77.813 31.746 1.00 33.37 344 ILE A C 1
ATOM 2788 O O . ILE A 1 344 ? 43.297 78.666 32.509 1.00 34.08 344 ILE A O 1
ATOM 2794 N N . ILE A 1 345 ? 43.579 77.324 30.739 1.00 32.41 345 ILE A N 1
ATOM 2795 C CA . ILE A 1 345 ? 44.963 77.732 30.507 1.00 32.90 345 ILE A CA 1
ATOM 2796 C C . ILE A 1 345 ? 45.091 79.262 30.349 1.00 32.75 345 ILE A C 1
ATOM 2797 O O . ILE A 1 345 ? 44.314 79.893 29.635 1.00 33.40 345 ILE A O 1
ATOM 2803 N N . PRO A 1 346 ? 46.057 79.874 31.052 1.00 34.62 346 PRO A N 1
ATOM 2804 C CA . PRO A 1 346 ? 46.311 81.313 31.015 1.00 35.22 346 PRO A CA 1
ATOM 2805 C C . PRO A 1 346 ? 46.566 81.773 29.604 1.00 37.92 346 PRO A C 1
ATOM 2806 O O . PRO A 1 346 ? 47.340 81.155 28.870 1.00 34.69 346 PRO A O 1
ATOM 2810 N N . ASP A 1 347 ? 45.997 82.921 29.276 1.00 42.19 347 ASP A N 1
ATOM 2811 C CA . ASP A 1 347 ? 46.154 83.507 27.954 1.00 48.64 347 ASP A CA 1
ATOM 2812 C C . ASP A 1 347 ? 47.556 84.059 27.728 1.00 48.49 347 ASP A C 1
ATOM 2813 O O . ASP A 1 347 ? 47.946 84.344 26.596 1.00 50.47 347 ASP A O 1
ATOM 2819 N N . ASP A 1 348 ? 48.314 84.227 28.802 1.00 47.76 348 ASP A N 1
ATOM 2820 C CA . ASP A 1 348 ? 49.666 84.744 28.664 1.00 46.87 348 ASP A CA 1
ATOM 2821 C C . ASP A 1 348 ? 50.647 83.592 28.423 1.00 42.13 348 ASP A C 1
ATOM 2822 O O . ASP A 1 348 ? 51.831 83.820 28.178 1.00 41.18 348 ASP A O 1
ATOM 2828 N N . HIS A 1 349 ? 50.170 82.352 28.527 1.00 37.39 349 HIS A N 1
ATOM 2829 C CA . HIS A 1 349 ? 51.045 81.216 28.288 1.00 33.87 349 HIS A CA 1
ATOM 2830 C C . HIS A 1 349 ? 51.246 81.072 26.773 1.00 32.47 349 HIS A C 1
ATOM 2831 O O . HIS A 1 349 ? 50.275 81.028 26.014 1.00 31.99 349 HIS A O 1
ATOM 2841 N N . PRO A 1 350 ? 52.502 81.002 26.315 1.00 30.49 350 PRO A N 1
ATOM 2842 C CA . PRO A 1 350 ? 52.748 80.866 24.876 1.00 29.59 350 PRO A CA 1
ATOM 2843 C C . PRO A 1 350 ? 52.339 79.520 24.273 1.00 27.15 350 PRO A C 1
ATOM 2844 O O . PRO A 1 350 ? 52.691 78.468 24.789 1.00 25.90 350 PRO A O 1
ATOM 2848 N N . LEU A 1 351 ? 51.526 79.567 23.226 1.00 27.40 351 LEU A N 1
ATOM 2849 C CA . LEU A 1 351 ? 51.105 78.370 22.495 1.00 27.84 351 LEU A CA 1
ATOM 2850 C C . LEU A 1 351 ? 51.492 78.710 21.054 1.00 27.01 351 LEU A C 1
ATOM 2851 O O . LEU A 1 351 ? 50.687 79.249 20.307 1.00 27.32 351 LEU A O 1
ATOM 2857 N N . TRP A 1 352 ? 52.747 78.452 20.691 1.00 26.84 352 TRP A N 1
ATOM 2858 C CA . TRP A 1 352 ? 53.254 78.788 19.358 1.00 26.74 352 TRP A CA 1
ATOM 2859 C C . TRP A 1 352 ? 52.442 78.208 18.228 1.00 27.85 352 TRP A C 1
ATOM 2860 O O . TRP A 1 352 ? 52.369 78.788 17.146 1.00 27.65 352 TRP A O 1
ATOM 2873 N N . MET A 1 353 ? 51.830 77.061 18.484 1.00 27.85 353 MET A N 1
ATOM 2874 C CA . MET A 1 353 ? 50.971 76.416 17.504 1.00 31.23 353 MET A CA 1
ATOM 2875 C C . MET A 1 353 ? 49.748 75.922 18.259 1.00 30.95 353 MET A C 1
ATOM 2876 O O . MET A 1 353 ? 49.763 75.844 19.492 1.00 31.37 353 MET A O 1
ATOM 2882 N N . SER A 1 354 ? 48.696 75.582 17.525 1.00 30.46 354 SER A N 1
ATOM 2883 C CA . SER A 1 354 ? 47.462 75.089 18.126 1.00 31.29 354 SER A CA 1
ATOM 2884 C C . SER A 1 354 ? 46.779 76.190 18.958 1.00 30.47 354 SER A C 1
ATOM 2885 O O . SER A 1 354 ? 47.053 77.378 18.775 1.00 30.13 354 SER A O 1
ATOM 2890 N N . SER A 1 355 ? 45.895 75.794 19.864 1.00 28.50 355 SER A N 1
ATOM 2891 C CA . SER A 1 355 ? 45.170 76.756 20.669 1.00 28.20 355 SER A CA 1
ATOM 2892 C C . SER A 1 355 ? 44.933 76.209 22.062 1.00 27.68 355 SER A C 1
ATOM 2893 O O . SER A 1 355 ? 45.373 75.110 22.398 1.00 27.27 355 SER A O 1
ATOM 2898 N N . LYS A 1 356 ? 44.156 76.953 22.837 1.00 27.47 356 LYS A N 1
ATOM 2899 C CA . LYS A 1 356 ? 43.832 76.581 24.206 1.00 29.01 356 LYS A CA 1
ATOM 2900 C C . LYS A 1 356 ? 43.030 75.285 24.292 1.00 27.28 356 LYS A C 1
ATOM 2901 O O . LYS A 1 356 ? 42.980 74.657 25.354 1.00 27.27 356 LYS A O 1
ATOM 2911 N N . TRP A 1 357 ? 42.419 74.871 23.181 1.00 23.81 357 TRP A N 1
ATOM 2912 C CA . TRP A 1 357 ? 41.606 73.664 23.179 1.00 20.89 357 TRP A CA 1
ATOM 2913 C C . TRP A 1 357 ? 42.364 72.360 23.281 1.00 19.74 357 TRP A C 1
ATOM 2914 O O . TRP A 1 357 ? 41.783 71.283 23.159 1.00 19.55 357 TRP A O 1
ATOM 2927 N N . LEU A 1 358 ? 43.660 72.462 23.567 1.00 20.46 358 LEU A N 1
ATOM 2928 C CA . LEU A 1 358 ? 44.505 71.289 23.768 1.00 19.97 358 LEU A CA 1
ATOM 2929 C C . LEU A 1 358 ? 43.986 70.477 24.960 1.00 20.42 358 LEU A C 1
ATOM 2930 O O . LEU A 1 358 ? 44.285 69.279 25.098 1.00 19.19 358 LEU A O 1
ATOM 2936 N N . SER A 1 359 ? 43.175 71.123 25.800 1.00 20.71 359 SER A N 1
ATOM 2937 C CA . SER A 1 359 ? 42.586 70.476 26.975 1.00 17.80 359 SER A CA 1
ATOM 2938 C C . SER A 1 359 ? 41.783 69.235 26.589 1.00 18.61 359 SER A C 1
ATOM 2939 O O . SER A 1 359 ? 41.752 68.260 27.334 1.00 16.98 359 SER A O 1
ATOM 2944 N N . MET A 1 360 ? 41.118 69.277 25.430 1.00 18.80 360 MET A N 1
ATOM 2945 C CA . MET A 1 360 ? 40.328 68.134 24.965 1.00 18.67 360 MET A CA 1
ATOM 2946 C C . MET A 1 360 ? 41.116 67.173 24.077 1.00 18.31 360 MET A C 1
ATOM 2947 O O . MET A 1 360 ? 40.568 66.183 23.599 1.00 19.69 360 MET A O 1
ATOM 2953 N N . ASN A 1 361 ? 42.404 67.452 23.901 1.00 18.15 361 ASN A N 1
ATOM 2954 C CA . ASN A 1 361 ? 43.293 66.607 23.100 1.00 16.76 361 ASN A CA 1
ATOM 2955 C C . ASN A 1 361 ? 43.804 65.465 23.993 1.00 16.07 361 ASN A C 1
ATOM 2956 O O . ASN A 1 361 ? 45.007 65.205 24.075 1.00 17.39 361 ASN A O 1
ATOM 2964 N N . VAL A 1 362 ? 42.870 64.768 24.631 1.00 17.10 362 VAL A N 1
ATOM 2965 C CA . VAL A 1 362 ? 43.172 63.668 25.538 1.00 17.02 362 VAL A CA 1
ATOM 2966 C C . VAL A 1 362 ? 43.547 62.362 24.853 1.00 19.10 362 VAL A C 1
ATOM 2967 O O . VAL A 1 362 ? 43.237 62.140 23.674 1.00 17.44 362 VAL A O 1
ATOM 2972 N N . LEU A 1 363 ? 44.199 61.491 25.616 1.00 15.46 363 LEU A N 1
ATOM 2973 C CA . LEU A 1 363 ? 44.599 60.185 25.120 1.00 15.74 363 LEU A CA 1
ATOM 2974 C C . LEU A 1 363 ? 43.904 59.137 25.982 1.00 15.86 363 LEU A C 1
ATOM 2975 O O . LEU A 1 363 ? 44.034 59.162 27.208 1.00 16.20 363 LEU A O 1
ATOM 2981 N N . MET A 1 364 ? 43.182 58.210 25.373 1.00 13.46 364 MET A N 1
ATOM 2982 C CA . MET A 1 364 ? 42.504 57.172 26.148 1.00 16.95 364 MET A CA 1
ATOM 2983 C C . MET A 1 364 ? 43.399 55.956 26.367 1.00 18.87 364 MET A C 1
ATOM 2984 O O . MET A 1 364 ? 43.960 55.428 25.400 1.00 19.78 364 MET A O 1
ATOM 2990 N N . LEU A 1 365 ? 43.562 55.525 27.621 1.00 17.36 365 LEU A N 1
ATOM 2991 C CA . LEU A 1 365 ? 44.374 54.336 27.912 1.00 17.20 365 LEU A CA 1
ATOM 2992 C C . LEU A 1 365 ? 43.483 53.139 27.716 1.00 15.97 365 LEU A C 1
ATOM 2993 O O . LEU A 1 365 ? 43.953 52.034 27.504 1.00 18.33 365 LEU A O 1
ATOM 2999 N N . ASP A 1 366 ? 42.189 53.367 27.888 1.00 16.38 366 ASP A N 1
ATOM 3000 C CA . ASP A 1 366 ? 41.140 52.393 27.644 1.00 15.79 366 ASP A CA 1
ATOM 3001 C C . ASP A 1 366 ? 39.848 53.162 27.750 1.00 14.19 366 ASP A C 1
ATOM 3002 O O . ASP A 1 366 ? 39.885 54.369 27.963 1.00 18.18 366 ASP A O 1
ATOM 3008 N N . GLU A 1 367 ? 38.715 52.505 27.567 1.00 16.67 367 GLU A N 1
ATOM 3009 C CA . GLU A 1 367 ? 37.434 53.207 27.615 1.00 19.90 367 GLU A CA 1
ATOM 3010 C C . GLU A 1 367 ? 37.136 53.973 28.893 1.00 22.17 367 GLU A C 1
ATOM 3011 O O . GLU A 1 367 ? 36.442 54.989 28.861 1.00 22.13 367 GLU A O 1
ATOM 3018 N N . LYS A 1 368 ? 37.698 53.510 30.003 1.00 24.06 368 LYS A N 1
ATOM 3019 C CA . LYS A 1 368 ? 37.466 54.141 31.300 1.00 26.99 368 LYS A CA 1
ATOM 3020 C C . LYS A 1 368 ? 38.667 54.810 31.961 1.00 26.41 368 LYS A C 1
ATOM 3021 O O . LYS A 1 368 ? 38.617 55.096 33.156 1.00 26.31 368 LYS A O 1
ATOM 3031 N N . ARG A 1 369 ? 39.735 55.061 31.205 1.00 24.73 369 ARG A N 1
ATOM 3032 C CA . ARG A 1 369 ? 40.952 55.690 31.745 1.00 21.90 369 ARG A CA 1
ATOM 3033 C C . ARG A 1 369 ? 41.445 56.699 30.740 1.00 21.49 369 ARG A C 1
ATOM 3034 O O . ARG A 1 369 ? 41.816 56.328 29.627 1.00 22.06 369 ARG A O 1
ATOM 3048 N N . VAL A 1 370 ? 41.518 57.954 31.144 1.00 18.54 370 VAL A N 1
ATOM 3049 C CA . VAL A 1 370 ? 41.949 58.992 30.249 1.00 17.38 370 VAL A CA 1
ATOM 3050 C C . VAL A 1 370 ? 43.111 59.765 30.824 1.00 19.75 370 VAL A C 1
ATOM 3051 O O . VAL A 1 370 ? 43.158 59.993 32.024 1.00 19.47 370 VAL A O 1
ATOM 3056 N N . MET A 1 371 ? 44.086 60.086 29.980 1.00 16.46 371 MET A N 1
ATOM 3057 C CA . MET A 1 371 ? 45.218 60.881 30.391 1.00 17.86 371 MET A CA 1
ATOM 3058 C C . MET A 1 371 ? 44.795 62.295 30.038 1.00 18.50 371 MET A C 1
ATOM 3059 O O . MET A 1 371 ? 44.524 62.612 28.872 1.00 18.41 371 MET A O 1
ATOM 3065 N N . VAL A 1 372 ? 44.728 63.145 31.054 1.00 16.84 372 VAL A N 1
ATOM 3066 C CA . VAL A 1 372 ? 44.234 64.497 30.906 1.00 16.96 372 VAL A CA 1
ATOM 3067 C C . VAL A 1 372 ? 45.158 65.510 31.595 1.00 17.74 372 VAL A C 1
ATOM 3068 O O . VAL A 1 372 ? 45.949 65.155 32.474 1.00 19.17 372 VAL A O 1
ATOM 3073 N N . ASP A 1 373 ? 45.104 66.762 31.161 1.00 18.00 373 ASP A N 1
ATOM 3074 C CA . ASP A 1 373 ? 45.977 67.768 31.729 1.00 21.21 373 ASP A CA 1
ATOM 3075 C C . ASP A 1 373 ? 45.651 68.037 33.202 1.00 23.94 373 ASP A C 1
ATOM 3076 O O . ASP A 1 373 ? 44.496 68.289 33.558 1.00 19.97 373 ASP A O 1
ATOM 3082 N N . ALA A 1 374 ? 46.688 67.979 34.036 1.00 22.90 374 ALA A N 1
ATOM 3083 C CA . ALA A 1 374 ? 46.567 68.201 35.476 1.00 23.60 374 ALA A CA 1
ATOM 3084 C C . ALA A 1 374 ? 45.955 69.554 35.834 1.00 23.01 374 ALA A C 1
ATOM 3085 O O . ALA A 1 374 ? 45.243 69.681 36.826 1.00 26.05 374 ALA A O 1
ATOM 3088 N N . ASN A 1 375 ? 46.244 70.570 35.037 1.00 22.18 375 ASN A N 1
ATOM 3089 C CA . ASN A 1 375 ? 45.724 71.897 35.302 1.00 23.69 375 ASN A CA 1
ATOM 3090 C C . ASN A 1 375 ? 44.278 72.086 34.913 1.00 25.27 375 ASN A C 1
ATOM 3091 O O . ASN A 1 375 ? 43.597 72.922 35.493 1.00 27.66 375 ASN A O 1
ATOM 3099 N N . GLU A 1 376 ? 43.793 71.310 33.952 1.00 22.33 376 GLU A N 1
ATOM 3100 C CA . GLU A 1 376 ? 42.429 71.483 33.457 1.00 21.56 376 GLU A CA 1
ATOM 3101 C C . GLU A 1 376 ? 41.359 70.794 34.275 1.00 22.31 376 GLU A C 1
ATOM 3102 O O . GLU A 1 376 ? 40.656 69.908 33.797 1.00 22.36 376 GLU A O 1
ATOM 3109 N N . VAL A 1 377 ? 41.155 71.286 35.488 1.00 22.97 377 VAL A N 1
ATOM 3110 C CA . VAL A 1 377 ? 40.188 70.693 36.390 1.00 19.77 377 VAL A CA 1
ATOM 3111 C C . VAL A 1 377 ? 38.761 70.487 35.889 1.00 17.55 377 VAL A C 1
ATOM 3112 O O . VAL A 1 377 ? 38.188 69.412 36.085 1.00 20.78 377 VAL A O 1
ATOM 3117 N N . PRO A 1 378 ? 38.173 71.487 35.221 1.00 16.75 378 PRO A N 1
ATOM 3118 C CA . PRO A 1 378 ? 36.801 71.363 34.721 1.00 17.68 378 PRO A CA 1
ATOM 3119 C C . PRO A 1 378 ? 36.542 70.176 33.812 1.00 20.59 378 PRO A C 1
ATOM 3120 O O . PRO A 1 378 ? 35.488 69.545 33.925 1.00 22.63 378 PRO A O 1
ATOM 3124 N N . ILE A 1 379 ? 37.484 69.865 32.913 1.00 21.30 379 ILE A N 1
ATOM 3125 C CA . ILE A 1 379 ? 37.312 68.720 32.017 1.00 19.46 379 ILE A CA 1
ATOM 3126 C C . ILE A 1 379 ? 37.588 67.418 32.778 1.00 19.19 379 ILE A C 1
ATOM 3127 O O . ILE A 1 379 ? 36.994 66.377 32.469 1.00 18.47 379 ILE A O 1
ATOM 3133 N N . GLN A 1 380 ? 38.423 67.493 33.824 1.00 20.16 380 GLN A N 1
ATOM 3134 C CA . GLN A 1 380 ? 38.696 66.322 34.678 1.00 21.20 380 GLN A CA 1
ATOM 3135 C C . GLN A 1 380 ? 37.372 65.934 35.328 1.00 19.63 380 GLN A C 1
ATOM 3136 O O . GLN A 1 380 ? 37.017 64.753 35.383 1.00 20.57 380 GLN A O 1
ATOM 3145 N N . LYS A 1 381 ? 36.646 66.940 35.815 1.00 21.11 381 LYS A N 1
ATOM 3146 C CA . LYS A 1 381 ? 35.355 66.709 36.459 1.00 23.78 381 LYS A CA 1
ATOM 3147 C C . LYS A 1 381 ? 34.355 66.082 35.507 1.00 23.92 381 LYS A C 1
ATOM 3148 O O . LYS A 1 381 ? 33.590 65.193 35.894 1.00 25.42 381 LYS A O 1
ATOM 3158 N N . MET A 1 382 ? 34.328 66.565 34.269 1.00 23.30 382 MET A N 1
ATOM 3159 C CA . MET A 1 382 ? 33.411 66.013 33.281 1.00 21.76 382 MET A CA 1
ATOM 3160 C C . MET A 1 382 ? 33.657 64.517 33.108 1.00 19.94 382 MET A C 1
ATOM 3161 O O . MET A 1 382 ? 32.724 63.712 33.102 1.00 22.05 382 MET A O 1
ATOM 3167 N N . PHE A 1 383 ? 34.918 64.127 32.987 1.00 19.66 383 PHE A N 1
ATOM 3168 C CA . PHE A 1 383 ? 35.224 62.717 32.821 1.00 19.36 383 PHE A CA 1
ATOM 3169 C C . PHE A 1 383 ? 34.837 61.919 34.064 1.00 21.06 383 PHE A C 1
ATOM 3170 O O . PHE A 1 383 ? 34.283 60.822 33.968 1.00 18.57 383 PHE A O 1
ATOM 3179 N N . GLU A 1 384 ? 35.136 62.467 35.236 1.00 20.80 384 GLU A N 1
ATOM 3180 C CA . GLU A 1 384 ? 34.813 61.761 36.460 1.00 24.22 384 GLU A CA 1
ATOM 3181 C C . GLU A 1 384 ? 33.321 61.524 36.604 1.00 20.79 384 GLU A C 1
ATOM 3182 O O . GLU A 1 384 ? 32.916 60.432 36.970 1.00 19.81 384 GLU A O 1
ATOM 3189 N N . LYS A 1 385 ? 32.505 62.499 36.215 1.00 22.64 385 LYS A N 1
ATOM 3190 C CA . LYS A 1 385 ? 31.053 62.321 36.292 1.00 26.22 385 LYS A CA 1
ATOM 3191 C C . LYS A 1 385 ? 30.577 61.224 35.339 1.00 26.29 385 LYS A C 1
ATOM 3192 O O . LYS A 1 385 ? 29.550 60.589 35.579 1.00 24.88 385 LYS A O 1
ATOM 3202 N N . LEU A 1 386 ? 31.351 60.976 34.281 1.00 26.20 386 LEU A N 1
ATOM 3203 C CA . LEU A 1 386 ? 31.043 59.935 33.295 1.00 25.67 386 LEU A CA 1
ATOM 3204 C C . LEU A 1 386 ? 31.619 58.591 33.709 1.00 23.93 386 LEU A C 1
ATOM 3205 O O . LEU A 1 386 ? 31.550 57.612 32.963 1.00 24.42 386 LEU A O 1
ATOM 3211 N N . GLY A 1 387 ? 32.214 58.543 34.893 1.00 22.92 387 GLY A N 1
ATOM 3212 C CA . GLY A 1 387 ? 32.774 57.295 35.365 1.00 20.76 387 GLY A CA 1
ATOM 3213 C C . GLY A 1 387 ? 34.092 56.935 34.709 1.00 22.12 387 GLY A C 1
ATOM 3214 O O . GLY A 1 387 ? 34.458 55.763 34.666 1.00 25.10 387 GLY A O 1
ATOM 3216 N N . ILE A 1 388 ? 34.815 57.933 34.214 1.00 21.96 388 ILE A N 1
ATOM 3217 C CA . ILE A 1 388 ? 36.099 57.692 33.576 1.00 21.03 388 ILE A CA 1
ATOM 3218 C C . ILE A 1 388 ? 37.222 58.200 34.477 1.00 20.92 388 ILE A C 1
ATOM 3219 O O . ILE A 1 388 ? 37.240 59.365 34.865 1.00 22.08 388 ILE A O 1
ATOM 3225 N N . THR A 1 389 ? 38.126 57.292 34.828 1.00 21.59 389 THR A N 1
ATOM 3226 C CA . THR A 1 389 ? 39.282 57.574 35.677 1.00 22.29 389 THR A CA 1
ATOM 3227 C C . THR A 1 389 ? 40.277 58.522 35.006 1.00 23.92 389 THR A C 1
ATOM 3228 O O . THR A 1 389 ? 40.793 58.242 33.912 1.00 22.41 389 THR A O 1
ATOM 3234 N N . THR A 1 390 ? 40.564 59.632 35.673 1.00 22.60 390 THR A N 1
ATOM 3235 C CA . THR A 1 390 ? 41.477 60.623 35.139 1.00 23.49 390 THR A CA 1
ATOM 3236 C C . THR A 1 390 ? 42.909 60.411 35.620 1.00 26.22 390 THR A C 1
ATOM 3237 O O . THR A 1 390 ? 43.161 60.261 36.818 1.00 29.83 390 THR A O 1
ATOM 3243 N N . ILE A 1 391 ? 43.842 60.358 34.684 1.00 23.56 391 ILE A N 1
ATOM 3244 C CA . ILE A 1 391 ? 45.251 60.205 35.004 1.00 22.79 391 ILE A CA 1
ATOM 3245 C C . ILE A 1 391 ? 45.787 61.565 34.630 1.00 22.60 391 ILE A C 1
ATOM 3246 O O . ILE A 1 391 ? 45.908 61.904 33.459 1.00 22.89 391 ILE A O 1
ATOM 3252 N N . LYS A 1 392 ? 46.011 62.376 35.652 1.00 21.85 392 LYS A N 1
ATOM 3253 C CA . LYS A 1 392 ? 46.425 63.750 35.476 1.00 22.31 392 LYS A CA 1
ATOM 3254 C C . LYS A 1 392 ? 47.903 63.890 35.319 1.00 23.31 392 LYS A C 1
ATOM 3255 O O . LYS A 1 392 ? 48.672 63.349 36.110 1.00 24.80 392 LYS A O 1
ATOM 3265 N N . VAL A 1 393 ? 48.302 64.577 34.259 1.00 20.46 393 VAL A N 1
ATOM 3266 C CA . VAL A 1 393 ? 49.701 64.781 33.988 1.00 19.00 393 VAL A CA 1
ATOM 3267 C C . VAL A 1 393 ? 49.827 66.208 33.553 1.00 19.24 393 VAL A C 1
ATOM 3268 O O . VAL A 1 393 ? 48.974 66.727 32.839 1.00 22.14 393 VAL A O 1
ATOM 3273 N N . ASN A 1 394 ? 50.862 66.879 34.027 1.00 20.87 394 ASN A N 1
ATOM 3274 C CA . ASN A 1 394 ? 51.074 68.262 33.664 1.00 22.40 394 ASN A CA 1
ATOM 3275 C C . ASN A 1 394 ? 52.041 68.411 32.468 1.00 22.91 394 ASN A C 1
ATOM 3276 O O . ASN A 1 394 ? 53.193 67.974 32.524 1.00 23.03 394 ASN A O 1
ATOM 3284 N N . ILE A 1 395 ? 51.557 68.968 31.363 1.00 21.60 395 ILE A N 1
ATOM 3285 C CA . ILE A 1 395 ? 52.420 69.172 30.194 1.00 22.49 395 ILE A CA 1
ATOM 3286 C C . ILE A 1 395 ? 52.179 70.561 29.669 1.00 22.91 395 ILE A C 1
ATOM 3287 O O . ILE A 1 395 ? 52.141 70.786 28.470 1.00 24.67 395 ILE A O 1
ATOM 3293 N N . ARG A 1 396 ? 52.087 71.510 30.589 1.00 21.56 396 ARG A N 1
ATOM 3294 C CA . ARG A 1 396 ? 51.833 72.891 30.253 1.00 20.44 396 ARG A CA 1
ATOM 3295 C C . ARG A 1 396 ? 52.875 73.483 29.317 1.00 20.03 396 ARG A C 1
ATOM 3296 O O . ARG A 1 396 ? 52.524 74.231 28.411 1.00 20.97 396 ARG A O 1
ATOM 3310 N N . ASN A 1 397 ? 54.151 73.189 29.547 1.00 20.75 397 ASN A N 1
ATOM 3311 C CA . ASN A 1 397 ? 55.204 73.725 28.682 1.00 21.52 397 ASN A CA 1
ATOM 3312 C C . ASN A 1 397 ? 55.337 72.973 27.356 1.00 21.25 397 ASN A C 1
ATOM 3313 O O . ASN A 1 397 ? 55.674 73.579 26.336 1.00 21.57 397 ASN A O 1
ATOM 3321 N N . ALA A 1 398 ? 55.037 71.676 27.373 1.00 20.07 398 ALA A N 1
ATOM 3322 C CA . ALA A 1 398 ? 55.091 70.851 26.170 1.00 19.39 398 ALA A CA 1
ATOM 3323 C C . ALA A 1 398 ? 53.948 71.295 25.233 1.00 22.01 398 ALA A C 1
ATOM 3324 O O . ALA A 1 398 ? 54.071 71.261 23.997 1.00 22.29 398 ALA A O 1
ATOM 3327 N N . ASN A 1 399 ? 52.857 71.772 25.836 1.00 20.33 399 ASN A N 1
ATOM 3328 C CA . ASN A 1 399 ? 51.702 72.269 25.090 1.00 21.47 399 ASN A CA 1
ATOM 3329 C C . ASN A 1 399 ? 52.113 73.357 24.100 1.00 20.84 399 ASN A C 1
ATOM 3330 O O . ASN A 1 399 ? 51.570 73.424 22.995 1.00 21.71 399 ASN A O 1
ATOM 3338 N N . SER A 1 400 ? 53.043 74.217 24.510 1.00 17.98 400 SER A N 1
ATOM 3339 C CA . SER A 1 400 ? 53.501 75.329 23.685 1.00 19.38 400 SER A CA 1
ATOM 3340 C C . SER A 1 400 ? 53.968 74.909 22.303 1.00 20.59 400 SER A C 1
ATOM 3341 O O . SER A 1 400 ? 53.868 75.689 21.351 1.00 20.14 400 SER A O 1
ATOM 3346 N N . LEU A 1 401 ? 54.501 73.691 22.212 1.00 20.45 401 LEU A N 1
ATOM 3347 C CA . LEU A 1 401 ? 54.990 73.158 20.943 1.00 21.08 401 LEU A CA 1
ATOM 3348 C C . LEU A 1 401 ? 53.843 72.809 19.981 1.00 21.76 401 LEU A C 1
ATOM 3349 O O . LEU A 1 401 ? 54.068 72.509 18.810 1.00 21.29 401 LEU A O 1
ATOM 3355 N N . GLY A 1 402 ? 52.615 72.826 20.487 1.00 20.18 402 GLY A N 1
ATOM 3356 C CA . GLY A 1 402 ? 51.475 72.584 19.633 1.00 17.50 402 GLY A CA 1
ATOM 3357 C C . GLY A 1 402 ? 50.665 71.345 19.886 1.00 18.34 402 GLY A C 1
ATOM 3358 O O . GLY A 1 402 ? 49.841 70.976 19.054 1.00 22.02 402 GLY A O 1
ATOM 3360 N N . GLY A 1 403 ? 50.851 70.689 21.014 1.00 15.97 403 GLY A N 1
ATOM 3361 C CA . GLY A 1 403 ? 50.061 69.502 21.210 1.00 15.45 403 GLY A CA 1
ATOM 3362 C C . GLY A 1 403 ? 49.807 69.083 22.631 1.00 16.95 403 GLY A C 1
ATOM 3363 O O . GLY A 1 403 ? 50.528 69.492 23.539 1.00 18.27 403 GLY A O 1
ATOM 3365 N N . GLY A 1 404 ? 48.745 68.298 22.792 1.00 16.66 404 GLY A N 1
ATOM 3366 C CA . GLY A 1 404 ? 48.361 67.725 24.067 1.00 15.48 404 GLY A CA 1
ATOM 3367 C C . GLY A 1 404 ? 48.726 66.249 24.038 1.00 15.63 404 GLY A C 1
ATOM 3368 O O . GLY A 1 404 ? 49.550 65.831 23.231 1.00 16.29 404 GLY A O 1
ATOM 3370 N N . PHE A 1 405 ? 48.069 65.432 24.847 1.00 14.41 405 PHE A N 1
ATOM 3371 C CA . PHE A 1 405 ? 48.391 64.011 24.899 1.00 15.36 405 PHE A CA 1
ATOM 3372 C C . PHE A 1 405 ? 48.210 63.215 23.619 1.00 14.63 405 PHE A C 1
ATOM 3373 O O . PHE A 1 405 ? 49.037 62.365 23.301 1.00 13.88 405 PHE A O 1
ATOM 3382 N N . HIS A 1 406 ? 47.106 63.444 22.920 1.00 13.43 406 HIS A N 1
ATOM 3383 C CA . HIS A 1 406 ? 46.855 62.724 21.673 1.00 13.01 406 HIS A CA 1
ATOM 3384 C C . HIS A 1 406 ? 47.912 63.101 20.607 1.00 12.93 406 HIS A C 1
ATOM 3385 O O . HIS A 1 406 ? 48.395 62.237 19.877 1.00 15.52 406 HIS A O 1
ATOM 3395 N N . CYS A 1 407 ? 48.315 64.365 20.566 1.00 12.60 407 CYS A N 1
ATOM 3396 C CA . CYS A 1 407 ? 49.323 64.839 19.611 1.00 14.26 407 CYS A CA 1
ATOM 3397 C C . CYS A 1 407 ? 50.732 64.322 19.861 1.00 16.20 407 CYS A C 1
ATOM 3398 O O . CYS A 1 407 ? 51.455 64.018 18.916 1.00 12.22 407 CYS A O 1
ATOM 3402 N N . TRP A 1 408 ? 51.121 64.254 21.139 1.00 14.42 408 TRP A N 1
ATOM 3403 C CA . TRP A 1 408 ? 52.452 63.807 21.563 1.00 13.63 408 TRP A CA 1
ATOM 3404 C C . TRP A 1 408 ? 52.671 62.305 21.479 1.00 11.67 408 TRP A C 1
ATOM 3405 O O . TRP A 1 408 ? 53.767 61.823 21.758 1.00 13.09 408 TRP A O 1
ATOM 3418 N N . THR A 1 409 ? 51.655 61.568 21.052 1.00 12.24 409 THR A N 1
ATOM 3419 C CA . THR A 1 409 ? 51.755 60.122 20.976 1.00 13.77 409 THR A CA 1
ATOM 3420 C C . THR A 1 409 ? 51.224 59.523 19.665 1.00 15.40 409 THR A C 1
ATOM 3421 O O . THR A 1 409 ? 50.550 60.182 18.871 1.00 15.61 409 THR A O 1
ATOM 3427 N N . CYS A 1 410 ? 51.575 58.271 19.445 1.00 14.69 410 CYS A N 1
ATOM 3428 C CA . CYS A 1 410 ? 51.026 57.516 18.344 1.00 15.86 410 CYS A CA 1
ATOM 3429 C C . CYS A 1 410 ? 50.855 56.132 18.946 1.00 14.39 410 CYS A C 1
ATOM 3430 O O . CYS A 1 410 ? 51.835 55.503 19.361 1.00 16.23 410 CYS A O 1
ATOM 3434 N N . ASP A 1 411 ? 49.603 55.710 19.089 1.00 15.68 411 ASP A N 1
ATOM 3435 C CA . ASP A 1 411 ? 49.281 54.392 19.632 1.00 15.51 411 ASP A CA 1
ATOM 3436 C C . ASP A 1 411 ? 49.599 53.303 18.606 1.00 17.82 411 ASP A C 1
ATOM 3437 O O . ASP A 1 411 ? 49.007 53.244 17.533 1.00 22.32 411 ASP A O 1
ATOM 3443 N N . VAL A 1 412 ? 50.554 52.458 18.944 1.00 16.84 412 VAL A N 1
ATOM 3444 C CA . VAL A 1 412 ? 51.002 51.382 18.080 1.00 18.53 412 VAL A CA 1
ATOM 3445 C C . VAL A 1 412 ? 50.206 50.099 18.277 1.00 19.35 412 VAL A C 1
ATOM 3446 O O . VAL A 1 412 ? 49.907 49.386 17.309 1.00 15.87 412 VAL A O 1
ATOM 3451 N N . ARG A 1 413 ? 49.867 49.802 19.534 1.00 19.18 413 ARG A N 1
ATOM 3452 C CA . ARG A 1 413 ? 49.122 48.595 19.847 1.00 17.26 413 ARG A CA 1
ATOM 3453 C C . ARG A 1 413 ? 48.082 48.802 20.944 1.00 18.80 413 ARG A C 1
ATOM 3454 O O . ARG A 1 413 ? 48.405 49.340 22.008 1.00 18.33 413 ARG A O 1
ATOM 3468 N N . ARG A 1 414 ? 46.834 48.452 20.634 1.00 16.95 414 ARG A N 1
ATOM 3469 C CA . ARG A 1 414 ? 45.704 48.510 21.557 1.00 18.19 414 ARG A CA 1
ATOM 3470 C C . ARG A 1 414 ? 45.109 47.123 21.458 1.00 21.45 414 ARG A C 1
ATOM 3471 O O . ARG A 1 414 ? 45.153 46.505 20.402 1.00 25.10 414 ARG A O 1
ATOM 3485 N N . ARG A 1 415 ? 44.607 46.591 22.556 1.00 21.49 415 ARG A N 1
ATOM 3486 C CA . ARG A 1 415 ? 44.038 45.261 22.532 1.00 22.06 415 ARG A CA 1
ATOM 3487 C C . ARG A 1 415 ? 42.579 45.295 22.076 1.00 21.78 415 ARG A C 1
ATOM 3488 O O . ARG A 1 415 ? 41.739 45.920 22.711 1.00 23.04 415 ARG A O 1
ATOM 3502 N N . GLY A 1 416 ? 42.283 44.640 20.960 1.00 21.36 416 GLY A N 1
ATOM 3503 C CA . GLY A 1 416 ? 40.923 44.630 20.444 1.00 23.79 416 GLY A CA 1
ATOM 3504 C C . GLY A 1 416 ? 40.843 44.207 18.983 1.00 25.49 416 GLY A C 1
ATOM 3505 O O . GLY A 1 416 ? 41.863 43.925 18.355 1.00 26.13 416 GLY A O 1
ATOM 3507 N N . THR A 1 417 ? 39.639 44.182 18.424 1.00 28.31 417 THR A N 1
ATOM 3508 C CA . THR A 1 417 ? 39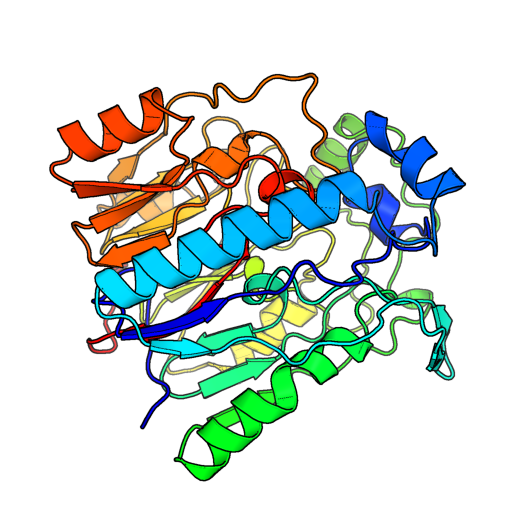.450 43.776 17.028 1.00 29.84 417 THR A CA 1
ATOM 3509 C C . THR A 1 417 ? 38.836 44.883 16.181 1.00 28.18 417 THR A C 1
ATOM 3510 O O . THR A 1 417 ? 38.455 45.937 16.692 1.00 28.53 417 THR A O 1
ATOM 3516 N N . LEU A 1 418 ? 38.764 44.644 14.875 1.00 27.78 418 LEU A N 1
ATOM 3517 C CA . LEU A 1 418 ? 38.192 45.611 13.950 1.00 24.60 418 LEU A CA 1
ATOM 3518 C C . LEU A 1 418 ? 36.672 45.509 14.039 1.00 23.77 418 LEU A C 1
ATOM 3519 O O . LEU A 1 418 ? 36.112 44.426 13.934 1.00 25.58 418 LEU A O 1
ATOM 3525 N N . GLN A 1 419 ? 36.007 46.631 14.252 1.00 24.87 419 GLN A N 1
ATOM 3526 C CA . GLN A 1 419 ? 34.561 46.621 14.361 1.00 26.16 419 GLN A CA 1
ATOM 3527 C C . GLN A 1 419 ? 33.983 47.875 13.771 1.00 23.63 419 GLN A C 1
ATOM 3528 O O . GLN A 1 419 ? 34.706 48.826 13.476 1.00 23.29 419 GLN A O 1
ATOM 3537 N N . SER A 1 420 ? 32.670 47.875 13.609 1.00 23.38 420 SER A N 1
ATOM 3538 C CA . SER A 1 420 ? 31.967 49.043 13.118 1.00 26.81 420 SER A CA 1
ATOM 3539 C C . SER A 1 420 ? 31.172 49.607 14.293 1.00 26.90 420 SER A C 1
ATOM 3540 O O . SER A 1 420 ? 30.646 48.844 15.108 1.00 27.58 420 SER A O 1
ATOM 3545 N N . TYR A 1 421 ? 31.126 50.935 14.385 1.00 27.43 421 TYR A N 1
ATOM 3546 C CA . TYR A 1 421 ? 30.432 51.659 15.460 1.00 29.35 421 TYR A CA 1
ATOM 3547 C C . TYR A 1 421 ? 29.450 52.666 14.886 1.00 33.10 421 TYR A C 1
ATOM 3548 O O . TYR A 1 421 ? 28.740 53.357 15.619 1.00 31.92 421 TYR A O 1
ATOM 3559 N N . LEU A 1 422 ? 29.476 52.812 13.569 1.00 38.20 422 LEU A N 1
ATOM 3560 C CA . LEU A 1 422 ? 28.579 53.729 12.900 1.00 43.65 422 LEU A CA 1
ATOM 3561 C C . LEU A 1 422 ? 27.397 52.875 12.487 1.00 49.75 422 LEU A C 1
ATOM 3562 O O . LEU A 1 422 ? 26.393 53.382 11.999 1.00 51.57 422 LEU A O 1
ATOM 3568 N N . ASP A 1 423 ? 27.524 51.579 12.776 1.00 58.46 423 ASP A N 1
ATOM 3569 C CA . ASP A 1 423 ? 26.525 50.551 12.510 1.00 67.22 423 ASP A CA 1
ATOM 3570 C C . ASP A 1 423 ? 26.591 50.053 11.074 1.00 70.65 423 ASP A C 1
ATOM 3571 O O . ASP A 1 423 ? 27.236 48.995 10.887 1.00 73.63 423 ASP A O 1
#

Foldseek 3Di:
DLFFDFAQFFAFAEKEFEALAQFAQWALALLLVLFFFPVCSVVNPPRHLHGDPPVLSVVLRVQSVVVVVVCVVVNYHYHYFAHDNQSDWDDDVAGITGAGGRQFPQQAWAGHGLEIEGFLWQDPRCNPSCNRCPVVVVVSVVVPGHYYYQDRDPNHCLQFPRPQPDPGLVSSLVCVVVVHAGGDVPDFFATNQQWHGDFQEIEGEDANTGHPNNQVSVQVVDPPSHHYYYKAWHSDNRHGCLLAWNAQDLQEIEHAPVIDIPVVVLSVVLVGHYHHADFAPDDPVQAQRGADSSLQRSWGHSHNQEIEGAQPRVRRCVVSVVVNHHYDHGHSSSSNSSPHHDNRRMHRRDGDDDRDDRSD

Radius of gyration: 18.76 Å; Cα contacts (8 Å, |Δi|>4): 840; chains: 1; bounding box: 49×47×44 Å

Nearest PDB structures (foldseek):
  1jdw-assembly1_A  TM=1.003E+00  e=5.898E-84  Homo sapiens
  2jdx-assembly1_A-2  TM=1.002E+00  e=1.729E-78  Homo sapiens
  4jdw-assembly1_A-2  TM=9.932E-01  e=4.824E-77  Homo sapiens
  6u1r-assembly1_B  TM=9.379E-01  e=6.680E-42  Microseira wollei
  6u1r-assembly1_A  TM=9.191E-01  e=4.373E-42  Microseira wollei

Solvent-accessible surface area: 13485 Å² total; per-residue (Å²): 89,14,0,21,0,37,0,4,1,17,39,9,48,7,0,0,0,0,47,1,56,50,0,0,0,0,41,54,51,32,3,1,48,0,3,3,81,63,130,24,23,74,42,1,115,127,50,25,27,95,64,0,48,131,94,14,11,161,100,0,40,63,23,1,70,87,0,0,79,35,0,102,114,54,61,5,66,22,62,46,2,54,90,30,71,16,35,115,129,25,155,19,144,64,16,89,7,16,2,0,3,2,0,2,0,13,4,0,0,9,2,6,4,65,14,0,0,6,3,0,0,1,2,40,5,3,25,60,1,43,130,0,0,69,54,4,0,99,46,0,109,149,117,56,3,129,78,26,69,4,64,71,4,61,0,14,78,103,0,10,55,104,123,12,67,1,132,30,15,148,45,6,39,146,15,11,92,87,51,112,21,0,2,35,75,101,21,32,0,0,2,2,1,0,4,0,4,1,1,80,1,1,0,0,2,25,3,2,0,0,0,113,70,0,4,54,57,0,96,166,70,11,43,121,71,24,100,15,50,82,2,45,7,114,54,21,9,20,14,16,0,2,6,1,0,2,0,3,0,52,12,51,0,0,10,0,61,75,17,61,8,119,54,42,72,71,0,115,169,23,64,15,71,46,30,89,5,46,87,16,86,17,55,130,124,25,41,18,15,3,22,10,89,4,10,7,0,0,2,0,4,0,30,81,115,55,0,0,0,9,38,53,8,69,44,3,9,95,28,0,65,176,73,49,13,81,12,21,100,5,69,1,44,26,0,9,0,0,12,0,2,5,4,7,0,0,0,1,0,52,4,146,37,94,44,91,42,32,24,151

InterPro domains:
  IPR033195 Glycine/inosamine-phosphate amidinotransferase-like [PTHR10488] (3-422)

Sequence (360 aa):
CPVSSYNEWDPLEEVIVGRAENACVPPFTIEVKANTYEKYWPFYQKQGGHYFPKDHLKKAVAEIEEMCNILKTEGVTVRRPDPIDWSLKYKTPDFESTGLYSAMPRDILIVVGNEIIEAPMAWRSRFFEYRAYRSIIKDYFHRGAKWTTAPKPTMADELYNQDYPIHSVEDRHKLAAQGKFVTTEFEPCFDAADFIRAGRDIFAQRSQVTNYLGIEWMRRHLAPDYRVHIISFKDPNPMHIDATFNIIGPGIVLSNPDRPCHQIDLFKKAGWTIITPPTPIIPDDHPLWMSSKWLSMNVLMLDEKRVMVDANEVPIQKMFEKLGITTIKVNIRNANSLGGGFHCWTCDVRRRGTLQSYLD

Secondary structure (DSSP, 8-state):
---BB-BSSS-EEEEEE-B-TT-BPPP--HHHHTTS-GGGHHHHHHHTTSBS-HHHHHHHHHHHHHHHHHHHHTT-EEE-PPP--TT-EEE-SS-EEE---B--HHHHEEEEBTEEEE--BS-GGGTTGGGGTHHHHHHHHHTT-EEEEPPPP---GGGB-TT---SSHHHHHHHHHHT--SB-SSS--B-GGGEEEETTEEEE---SS--HHHHHHHHHHHTTT-EEEE--BSS--SS-STTTEEEEETTEEEE-TTS-BTTHHHHHHTT-EEE-PPPP---TTS--SSS-GGGGG--EEEETTEEEEETT-HHHHHHHHHTT-EEEEE--HHHHTTT--TTTTEEEEEES-----S--

Organism: Homo sapiens (NCBI:txid9606)

CATH classification: 3.75.10.10

GO terms:
  GO:0005758 mitochondrial intermembrane space (C, IDA)
  GO:0015068 glycine amidinotransferase activity (F, IDA)
  GO:0006601 creatine biosynthetic process (P, IDA)
  GO:0015067 amidinotransferase activity (F, IDA)
  GO:0015068 glycine amidinotransferase activity (F, EXP)
  GO:0005739 mitochondrion (C, HTP)
  GO:0005758 mitochondrial intermembrane space (C, TAS)
  GO:0005515 protein binding (F, IPI)
  GO:0005739 mitochondrion (C, IDA)
  GO:0014889 muscle atrophy (P, IMP)
  GO:0007611 learning or memory (P, IMP)
  GO:0070062 extracellular exosome (C, HDA)

B-factor: mean 25.7, std 12.3, range [8.48, 85.38]